Protein AF-A0A962VQG8-F1 (afdb_monomer)

Structure (mmCIF, N/CA/C/O backbone):
data_AF-A0A962VQG8-F1
#
_entry.id   AF-A0A962VQG8-F1
#
loop_
_atom_site.group_PDB
_atom_site.id
_atom_site.type_symbol
_atom_site.label_atom_id
_atom_site.label_alt_id
_atom_site.label_comp_id
_atom_site.label_asym_id
_atom_site.label_entity_id
_atom_site.label_seq_id
_atom_site.pdbx_PDB_ins_code
_atom_site.Cartn_x
_atom_site.Cartn_y
_atom_site.Cartn_z
_atom_site.occupancy
_atom_site.B_iso_or_equiv
_atom_site.auth_seq_id
_atom_site.auth_comp_id
_atom_site.auth_asym_id
_atom_site.auth_atom_id
_atom_site.pdbx_PDB_model_num
ATOM 1 N N . LEU A 1 1 ? -5.260 11.918 -10.944 1.00 82.25 1 LEU A N 1
ATOM 2 C CA . LEU A 1 1 ? -5.068 11.465 -9.544 1.00 82.25 1 LEU A CA 1
ATOM 3 C C . LEU A 1 1 ? -5.502 12.527 -8.530 1.00 82.25 1 LEU A C 1
ATOM 5 O O . LEU A 1 1 ? -6.466 12.286 -7.817 1.00 82.25 1 LEU A O 1
ATOM 9 N N . PHE A 1 2 ? -4.861 13.701 -8.494 1.00 88.56 2 PHE A N 1
ATOM 10 C CA . PHE A 1 2 ? -5.119 14.745 -7.484 1.00 88.56 2 PHE A CA 1
ATOM 11 C C . PHE A 1 2 ? -6.578 15.206 -7.400 1.00 88.56 2 PHE A C 1
ATOM 13 O O . PHE A 1 2 ? -7.131 15.278 -6.309 1.00 88.56 2 PHE A O 1
ATOM 20 N N . GLU A 1 3 ? -7.243 15.417 -8.537 1.00 91.56 3 GLU A N 1
ATOM 21 C CA . GLU A 1 3 ? -8.670 15.765 -8.547 1.00 91.56 3 GLU A CA 1
ATOM 22 C C . GLU A 1 3 ? -9.557 14.677 -7.930 1.00 91.56 3 GLU A C 1
ATOM 24 O O . GLU A 1 3 ? -10.555 14.988 -7.288 1.00 91.56 3 GLU A O 1
ATOM 29 N N . ARG A 1 4 ? -9.196 13.397 -8.098 1.00 92.12 4 ARG A N 1
ATOM 30 C CA . ARG A 1 4 ? -9.934 12.274 -7.504 1.00 92.12 4 ARG A CA 1
ATOM 31 C C . ARG A 1 4 ? -9.786 12.283 -5.985 1.00 92.12 4 ARG A C 1
ATOM 33 O O . ARG A 1 4 ? -10.781 12.135 -5.292 1.00 92.12 4 ARG A O 1
ATOM 40 N N . ALA A 1 5 ? -8.575 12.520 -5.478 1.00 94.12 5 ALA A N 1
ATOM 41 C CA . ALA A 1 5 ? -8.335 12.658 -4.042 1.00 94.12 5 ALA A CA 1
ATOM 42 C C . ALA A 1 5 ? -9.081 13.868 -3.451 1.00 94.12 5 ALA A C 1
ATOM 44 O O . ALA A 1 5 ? -9.716 13.747 -2.407 1.00 94.12 5 ALA A O 1
ATOM 45 N N . ALA A 1 6 ? -9.069 15.009 -4.152 1.00 96.06 6 ALA A N 1
ATOM 46 C CA . ALA A 1 6 ? -9.789 16.214 -3.742 1.00 96.06 6 ALA A CA 1
ATOM 47 C C . ALA A 1 6 ? -11.311 16.002 -3.702 1.00 96.06 6 ALA A C 1
ATOM 49 O O . ALA A 1 6 ? -11.967 16.415 -2.751 1.00 96.06 6 ALA A O 1
ATOM 50 N N . LYS A 1 7 ? -11.878 15.312 -4.699 1.00 97.44 7 LYS A N 1
ATOM 51 C CA . LYS A 1 7 ? -13.293 14.914 -4.677 1.00 97.44 7 LYS A CA 1
ATOM 52 C C . LYS A 1 7 ? -13.574 13.965 -3.514 1.00 97.44 7 LYS A C 1
ATOM 54 O O . LYS A 1 7 ? -14.508 14.201 -2.754 1.00 97.44 7 LYS A O 1
ATOM 59 N N . ARG A 1 8 ? -12.715 12.961 -3.314 1.00 96.62 8 ARG A N 1
ATOM 60 C CA . ARG A 1 8 ? -12.920 11.941 -2.284 1.00 96.62 8 ARG A CA 1
ATOM 61 C C . ARG A 1 8 ? -12.939 12.515 -0.870 1.00 96.62 8 ARG A C 1
ATOM 63 O O . ARG A 1 8 ? -13.796 12.127 -0.085 1.00 96.62 8 ARG A O 1
ATOM 70 N N . ILE A 1 9 ? -12.052 13.454 -0.535 1.00 96.44 9 ILE A N 1
ATOM 71 C CA . ILE A 1 9 ? -12.065 14.058 0.808 1.00 96.44 9 ILE A CA 1
ATOM 72 C C . ILE A 1 9 ? -13.335 14.888 1.057 1.00 96.44 9 ILE A C 1
ATOM 74 O O . ILE A 1 9 ? -13.872 14.871 2.162 1.00 96.44 9 ILE A O 1
ATOM 78 N N . VAL A 1 10 ? -13.866 15.559 0.027 1.00 97.50 10 VAL A N 1
ATOM 79 C CA . VAL A 1 10 ? -15.148 16.282 0.114 1.00 97.50 10 VAL A CA 1
ATOM 80 C C . VAL A 1 10 ? -16.313 15.306 0.292 1.00 97.50 10 VAL A C 1
ATOM 82 O O . VAL A 1 10 ? -17.198 15.548 1.111 1.00 97.50 10 VAL A O 1
ATOM 85 N N . GLU A 1 11 ? -16.301 14.185 -0.428 1.00 96.88 11 GLU A N 1
ATOM 86 C CA . GLU A 1 11 ? -17.291 13.116 -0.264 1.00 96.88 11 GLU A CA 1
ATOM 87 C C . GLU A 1 11 ? -17.258 12.526 1.148 1.00 96.88 11 GLU A C 1
ATOM 89 O O . GLU A 1 11 ? -18.309 12.406 1.766 1.00 96.88 11 GLU A O 1
ATOM 94 N N . MET A 1 12 ? -16.075 12.227 1.694 1.00 96.69 12 MET A N 1
ATOM 95 C CA . MET A 1 12 ? -15.927 11.730 3.070 1.00 96.69 12 MET A CA 1
ATOM 96 C C . MET A 1 12 ? -16.455 12.735 4.099 1.00 96.69 12 MET A C 1
ATOM 98 O O . MET A 1 12 ? -17.151 12.354 5.037 1.00 96.69 12 MET A O 1
ATOM 102 N N . ALA A 1 13 ? -16.181 14.030 3.913 1.00 96.94 13 ALA A N 1
ATOM 103 C CA . ALA A 1 13 ? -16.725 15.062 4.792 1.00 96.94 13 ALA A CA 1
ATOM 104 C C . ALA A 1 13 ? -18.261 15.078 4.755 1.00 96.94 13 ALA A C 1
ATOM 106 O O . ALA A 1 13 ? -18.904 15.163 5.799 1.00 96.94 13 ALA A O 1
ATOM 107 N N . ARG A 1 14 ? -18.861 14.949 3.567 1.00 97.62 14 ARG A N 1
ATOM 108 C CA . ARG A 1 14 ? -20.317 14.849 3.427 1.00 97.62 14 ARG A CA 1
ATOM 109 C C . ARG A 1 14 ? -20.866 13.576 4.085 1.00 97.62 14 ARG A C 1
ATOM 111 O O . ARG A 1 14 ? -21.855 13.677 4.801 1.00 97.62 14 ARG A O 1
ATOM 118 N N . GLN A 1 15 ? -20.214 12.430 3.886 1.00 96.44 15 GLN A N 1
ATOM 119 C CA . GLN A 1 15 ? -20.605 11.148 4.484 1.00 96.44 15 GLN A CA 1
ATOM 120 C C . GLN A 1 15 ? -20.737 11.268 6.008 1.00 96.44 15 GLN A C 1
ATOM 122 O O . GLN A 1 15 ? -21.774 10.922 6.563 1.00 96.44 15 GLN A O 1
ATOM 127 N N . HIS A 1 16 ? -19.753 11.871 6.675 1.00 96.94 16 HIS A N 1
ATOM 128 C CA . HIS A 1 16 ? -19.824 12.087 8.120 1.00 96.94 16 HIS A CA 1
ATOM 129 C C . HIS A 1 16 ? -20.845 13.165 8.520 1.00 96.94 16 HIS A C 1
ATOM 131 O O . HIS A 1 16 ? -21.743 12.907 9.316 1.00 96.94 16 HIS A O 1
ATOM 137 N N . TYR A 1 17 ? -20.741 14.380 7.969 1.00 97.56 17 TYR A N 1
ATOM 138 C CA . TYR A 1 17 ? -21.526 15.520 8.462 1.00 97.56 17 TYR A CA 1
ATOM 139 C C . TYR A 1 17 ? -22.991 15.538 8.010 1.00 97.56 17 TYR A C 1
ATOM 141 O O . TYR A 1 17 ? -23.810 16.190 8.657 1.00 97.56 17 TYR A O 1
ATOM 149 N N . VAL A 1 18 ? -23.323 14.891 6.890 1.00 97.56 18 VAL A N 1
ATOM 150 C CA . VAL A 1 18 ? -24.678 14.885 6.315 1.00 97.56 18 VAL A CA 1
ATOM 151 C C . VAL A 1 18 ? -25.333 13.524 6.479 1.00 97.56 18 VAL A C 1
ATOM 153 O O . VAL A 1 18 ? -26.476 13.457 6.923 1.00 97.56 18 VAL A O 1
ATOM 156 N N . ASP A 1 19 ? -24.613 12.456 6.136 1.00 97.06 19 ASP A N 1
ATOM 157 C CA . ASP A 1 19 ? -25.180 11.106 6.114 1.00 97.06 19 ASP A CA 1
ATOM 158 C C . ASP A 1 19 ? -24.988 10.367 7.459 1.00 97.06 19 ASP A C 1
ATOM 160 O O . ASP A 1 19 ? -25.595 9.319 7.674 1.00 97.06 19 ASP A O 1
ATOM 164 N N . GLY A 1 20 ? -24.201 10.932 8.387 1.00 96.62 20 GLY A N 1
ATOM 165 C CA . GLY A 1 20 ? -23.941 10.361 9.714 1.00 96.62 20 GLY A CA 1
ATOM 166 C C . GLY A 1 20 ? -23.040 9.124 9.693 1.00 96.62 20 GLY A C 1
ATOM 167 O O . GLY A 1 20 ? -23.093 8.307 10.611 1.00 96.62 20 GLY A O 1
ATOM 168 N N . ASP A 1 21 ? -22.249 8.949 8.634 1.00 95.56 21 ASP A N 1
ATOM 169 C CA . ASP A 1 21 ? -21.350 7.814 8.468 1.00 95.56 21 ASP A CA 1
ATOM 170 C C . ASP A 1 21 ? -19.986 8.090 9.118 1.00 95.56 21 ASP A C 1
ATOM 172 O O . ASP A 1 21 ? -19.101 8.720 8.538 1.00 95.56 21 ASP A O 1
ATOM 176 N N . ASP A 1 22 ? -19.807 7.583 10.335 1.00 95.12 22 ASP A N 1
ATOM 177 C CA . ASP A 1 22 ? -18.551 7.688 11.082 1.00 95.12 22 ASP A CA 1
ATOM 178 C C . ASP A 1 22 ? -17.494 6.661 10.641 1.00 95.12 22 ASP A C 1
ATOM 180 O O . ASP A 1 22 ? -16.346 6.725 11.093 1.00 95.12 22 ASP A O 1
ATOM 184 N N . SER A 1 23 ? -17.824 5.720 9.745 1.00 92.94 23 SER A N 1
ATOM 185 C CA . SER A 1 23 ? -16.884 4.673 9.312 1.00 92.94 23 SER A CA 1
ATOM 186 C C . SER A 1 23 ? -15.690 5.228 8.526 1.00 92.94 23 SER A C 1
ATOM 188 O O . SER A 1 23 ? -14.631 4.604 8.483 1.00 92.94 23 SER A O 1
ATOM 190 N N . ILE A 1 24 ? -15.820 6.437 7.969 1.00 94.00 24 ILE A N 1
ATOM 191 C CA . ILE A 1 24 ? -14.770 7.108 7.192 1.00 94.00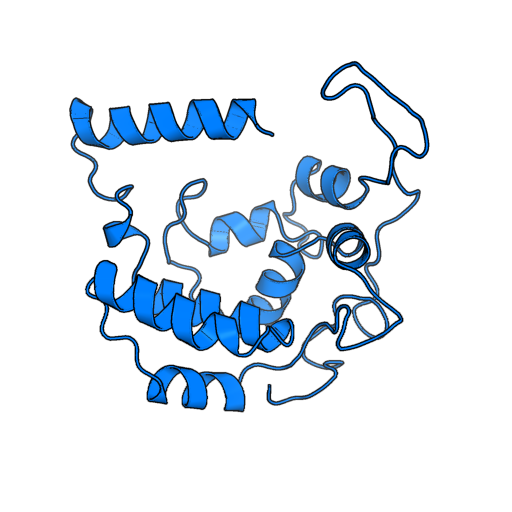 24 ILE A CA 1
ATOM 192 C C . ILE A 1 24 ? -13.808 7.947 8.039 1.00 94.00 24 ILE A C 1
ATOM 194 O O . ILE A 1 24 ? -12.852 8.518 7.506 1.00 94.00 24 ILE A O 1
ATOM 198 N N . LEU A 1 25 ? -14.057 8.070 9.347 1.00 95.62 25 LEU A N 1
ATOM 199 C CA . LEU A 1 25 ? -13.221 8.883 10.224 1.00 95.62 25 LEU A CA 1
ATOM 200 C C . LEU A 1 25 ? -11.829 8.254 10.380 1.00 95.62 25 LEU A C 1
ATOM 202 O O . LEU A 1 25 ? -11.704 7.028 10.398 1.00 95.62 25 LEU A O 1
ATOM 206 N N . PRO A 1 26 ? -10.768 9.059 10.591 1.00 95.81 26 PRO A N 1
ATOM 207 C CA . PRO A 1 26 ? -9.410 8.535 10.724 1.00 95.81 26 PRO A CA 1
ATOM 208 C C . PRO A 1 26 ? -9.265 7.420 11.768 1.00 95.81 26 PRO A C 1
ATOM 210 O O . PRO A 1 26 ? -8.576 6.443 11.509 1.00 95.81 26 PRO A O 1
ATOM 213 N N . ARG A 1 27 ? -9.946 7.521 12.919 1.00 96.38 27 ARG A N 1
ATOM 214 C CA . ARG A 1 27 ? -9.914 6.489 13.976 1.00 96.38 27 ARG A CA 1
ATOM 215 C C . ARG A 1 27 ? -10.739 5.241 13.660 1.00 96.38 27 ARG A C 1
ATOM 217 O O . ARG A 1 27 ? -10.476 4.199 14.242 1.00 96.38 27 ARG A O 1
ATOM 224 N N . SER A 1 28 ? -11.707 5.342 12.756 1.00 95.75 28 SER A N 1
ATOM 225 C CA . SER A 1 28 ? -12.459 4.185 12.262 1.00 95.75 28 SER A CA 1
ATOM 226 C C . SER A 1 28 ? -11.625 3.368 11.270 1.00 95.75 28 SER A C 1
ATOM 228 O O . SER A 1 28 ? -11.794 2.158 11.173 1.00 95.75 28 SER A O 1
ATOM 230 N N . ILE A 1 29 ? -10.695 4.024 10.567 1.00 97.00 29 ILE A N 1
ATOM 231 C CA . ILE A 1 29 ? -9.766 3.394 9.619 1.00 97.00 29 ILE A CA 1
ATOM 232 C C . ILE A 1 29 ? -8.490 2.901 10.317 1.00 97.00 29 ILE A C 1
ATOM 234 O O . ILE A 1 29 ? -7.999 1.814 10.027 1.00 97.00 29 ILE A O 1
ATOM 238 N N . ALA A 1 30 ? -7.940 3.690 11.240 1.00 97.12 30 ALA A N 1
ATOM 239 C CA . ALA A 1 30 ? -6.712 3.376 11.962 1.00 97.12 30 ALA A CA 1
ATOM 240 C C . ALA A 1 30 ? -6.979 2.392 13.114 1.00 97.12 30 ALA A C 1
ATOM 242 O O . ALA A 1 30 ? -6.946 2.782 14.278 1.00 97.12 30 ALA A O 1
ATOM 243 N N . THR A 1 31 ? -7.258 1.127 12.789 1.00 97.94 31 THR A N 1
ATOM 244 C CA . THR A 1 31 ? -7.407 0.025 13.757 1.00 97.94 31 THR A CA 1
ATOM 245 C C . THR A 1 31 ? -6.082 -0.703 14.000 1.00 97.94 31 THR A C 1
ATOM 247 O O . THR A 1 31 ? -5.111 -0.502 13.269 1.00 97.94 31 THR A O 1
ATOM 250 N N . LYS A 1 32 ? -6.034 -1.592 15.005 1.00 98.06 32 LYS A N 1
ATOM 251 C CA . LYS A 1 32 ? -4.871 -2.460 15.281 1.00 98.06 32 LYS A CA 1
ATOM 252 C C . LYS A 1 32 ? -4.425 -3.205 14.020 1.00 98.06 32 LYS A C 1
ATOM 254 O O . LYS A 1 32 ? -3.248 -3.184 13.683 1.00 98.06 32 LYS A O 1
ATOM 259 N N . GLU A 1 33 ? -5.366 -3.790 13.296 1.00 98.44 33 GLU A N 1
ATOM 260 C CA . GLU A 1 33 ? -5.145 -4.540 12.061 1.00 98.44 33 GLU A CA 1
ATOM 261 C C . GLU A 1 33 ? -4.575 -3.649 10.948 1.00 98.44 33 GLU A C 1
ATOM 263 O O . GLU A 1 33 ? -3.682 -4.067 10.211 1.00 98.44 33 GLU A O 1
ATOM 268 N N . ALA A 1 34 ? -5.030 -2.395 10.850 1.00 98.31 34 ALA A N 1
ATOM 269 C CA . ALA A 1 34 ? -4.469 -1.433 9.904 1.00 98.31 34 ALA A CA 1
ATOM 270 C C . ALA A 1 34 ? -3.008 -1.082 10.242 1.00 98.31 34 ALA A C 1
ATOM 272 O O . ALA A 1 34 ? -2.178 -0.988 9.337 1.00 98.31 34 ALA A O 1
ATOM 273 N N . PHE A 1 35 ? -2.667 -0.947 11.530 1.00 98.44 35 PHE A N 1
ATOM 274 C CA . PHE A 1 35 ? -1.276 -0.764 11.966 1.00 98.44 35 PHE A CA 1
ATOM 275 C C . PHE A 1 35 ? -0.420 -2.014 11.741 1.00 98.44 35 PHE A C 1
ATOM 277 O O . PHE A 1 35 ? 0.733 -1.887 11.331 1.00 98.44 35 PHE A O 1
ATOM 284 N N . GLU A 1 36 ? -0.970 -3.215 11.937 1.00 98.44 36 GLU A N 1
ATOM 285 C CA . GLU A 1 36 ? -0.276 -4.465 11.610 1.00 98.44 36 GLU A CA 1
ATOM 286 C C . GLU A 1 36 ? 0.019 -4.568 10.106 1.00 98.44 36 GLU A C 1
ATOM 288 O O . GLU A 1 36 ? 1.148 -4.887 9.734 1.00 98.44 36 GLU A O 1
ATOM 293 N N . ASN A 1 37 ? -0.932 -4.197 9.241 1.00 98.56 37 ASN A N 1
ATOM 294 C CA . ASN A 1 37 ? -0.717 -4.114 7.792 1.00 98.56 37 ASN A CA 1
ATOM 295 C C . ASN A 1 37 ? 0.346 -3.068 7.419 1.00 98.56 37 ASN A C 1
ATOM 297 O O . ASN A 1 37 ? 1.206 -3.332 6.578 1.00 98.56 37 ASN A O 1
ATOM 301 N N . ALA A 1 38 ? 0.301 -1.883 8.038 1.00 97.75 38 ALA A N 1
ATOM 302 C CA . ALA A 1 38 ? 1.277 -0.822 7.792 1.00 97.75 38 ALA A CA 1
ATOM 303 C C . ALA A 1 38 ? 2.696 -1.258 8.187 1.00 97.75 38 ALA A C 1
ATOM 305 O O . ALA A 1 38 ? 3.642 -1.039 7.432 1.00 97.75 38 ALA A O 1
ATOM 306 N N . MET A 1 39 ? 2.836 -1.925 9.335 1.00 97.69 39 MET A N 1
ATOM 307 C CA . MET A 1 39 ? 4.116 -2.461 9.785 1.00 97.69 39 MET A CA 1
ATOM 308 C C . MET A 1 39 ? 4.598 -3.612 8.894 1.00 97.69 39 MET A C 1
ATOM 310 O O . MET A 1 39 ? 5.781 -3.673 8.573 1.00 97.69 39 MET A O 1
ATOM 314 N N . ALA A 1 40 ? 3.703 -4.499 8.447 1.00 98.00 40 ALA A N 1
ATOM 315 C CA . ALA A 1 40 ? 4.057 -5.567 7.514 1.00 98.00 40 ALA A CA 1
ATOM 316 C C . ALA A 1 40 ? 4.594 -5.006 6.187 1.00 98.00 40 ALA A C 1
ATOM 318 O O . ALA A 1 40 ? 5.599 -5.491 5.671 1.00 98.00 40 ALA A O 1
ATOM 319 N N . LEU A 1 41 ? 3.982 -3.944 5.659 1.00 97.56 41 LEU A N 1
ATOM 320 C CA . LEU A 1 41 ? 4.505 -3.252 4.483 1.00 97.56 41 LEU A CA 1
ATOM 321 C C . LEU A 1 41 ? 5.902 -2.664 4.737 1.00 97.56 41 LEU A C 1
ATOM 323 O O . LEU A 1 41 ? 6.799 -2.873 3.923 1.00 97.56 41 LEU A O 1
ATOM 327 N N . ASP A 1 42 ? 6.100 -1.962 5.856 1.00 96.00 42 ASP A N 1
ATOM 328 C CA . ASP A 1 42 ? 7.392 -1.352 6.199 1.00 96.00 42 ASP A CA 1
ATOM 329 C C . ASP A 1 42 ? 8.508 -2.407 6.312 1.00 96.00 42 ASP A C 1
ATOM 331 O O . ASP A 1 42 ? 9.565 -2.261 5.695 1.00 96.00 42 ASP A O 1
ATOM 335 N N . ILE A 1 43 ? 8.238 -3.534 6.981 1.00 96.00 43 ILE A N 1
ATOM 336 C CA . ILE A 1 43 ? 9.169 -4.669 7.076 1.00 96.00 43 ILE A CA 1
ATOM 337 C C . ILE A 1 43 ? 9.478 -5.246 5.687 1.00 96.00 43 ILE A C 1
ATOM 339 O O . ILE A 1 43 ? 10.643 -5.447 5.324 1.00 96.00 43 ILE A O 1
ATOM 343 N N . ALA A 1 44 ? 8.445 -5.472 4.870 1.00 97.19 44 ALA A N 1
ATOM 344 C CA . ALA A 1 44 ? 8.606 -6.034 3.532 1.00 97.19 44 ALA A CA 1
ATOM 345 C C . ALA A 1 44 ? 9.463 -5.156 2.612 1.00 97.19 44 ALA A C 1
ATOM 347 O O . ALA A 1 44 ? 10.130 -5.676 1.713 1.00 97.19 44 ALA A O 1
ATOM 348 N N . MET A 1 45 ? 9.470 -3.845 2.861 1.00 94.69 45 MET A N 1
ATOM 349 C CA . MET A 1 45 ? 10.285 -2.865 2.149 1.00 94.69 45 MET A CA 1
ATOM 350 C C . MET A 1 45 ? 11.680 -2.654 2.747 1.00 94.69 45 MET A C 1
ATOM 352 O O . MET A 1 45 ? 12.521 -2.028 2.102 1.00 94.69 45 MET A O 1
ATOM 356 N N . GLY A 1 46 ? 11.946 -3.169 3.952 1.00 90.50 46 GLY A N 1
ATOM 357 C CA . GLY A 1 46 ? 13.160 -2.848 4.703 1.00 90.50 46 GLY A CA 1
ATOM 358 C C . GLY A 1 46 ? 13.190 -1.373 5.106 1.00 90.50 46 GLY A C 1
ATOM 359 O O . GLY A 1 46 ? 14.194 -0.692 4.890 1.00 90.50 46 GLY A O 1
ATOM 360 N N . GLY A 1 47 ? 12.057 -0.873 5.602 1.00 85.06 47 GLY A N 1
ATOM 361 C CA . GLY A 1 47 ? 11.849 0.525 5.949 1.00 85.06 47 GLY A CA 1
ATOM 362 C C . GLY A 1 47 ? 12.838 1.067 6.990 1.00 85.06 47 GLY A C 1
ATOM 363 O O . GLY A 1 47 ? 13.513 0.315 7.700 1.00 85.06 47 GLY A O 1
ATOM 364 N N . PRO A 1 48 ? 12.983 2.401 7.075 1.00 85.88 48 PRO A N 1
ATOM 365 C CA . PRO A 1 48 ? 13.910 3.019 8.009 1.00 85.88 48 PRO A CA 1
ATOM 366 C C . PRO A 1 48 ? 13.460 2.795 9.455 1.00 85.88 48 PRO A C 1
ATOM 368 O O . PRO A 1 48 ? 12.277 2.862 9.776 1.00 85.88 48 PRO A O 1
ATOM 371 N N . THR A 1 49 ? 14.416 2.674 10.378 1.00 85.94 49 THR A N 1
ATOM 372 C CA . THR A 1 49 ? 14.123 2.518 11.815 1.00 85.94 49 THR A CA 1
ATOM 373 C C . THR A 1 49 ? 13.282 3.663 12.391 1.00 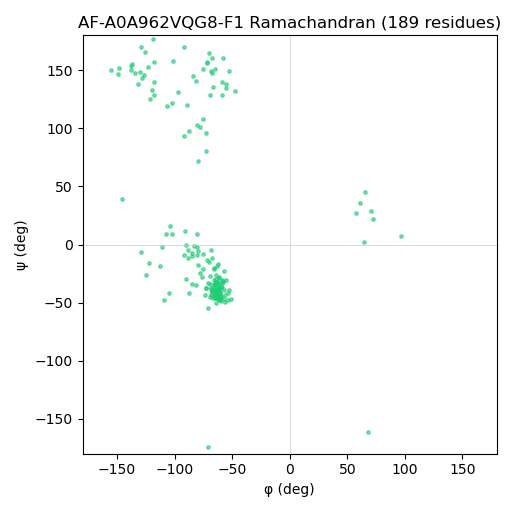85.94 49 THR A C 1
ATOM 375 O O . THR A 1 49 ? 12.573 3.468 13.372 1.00 85.94 49 THR A O 1
ATOM 378 N N . ASN A 1 50 ? 13.291 4.846 11.768 1.00 90.75 50 ASN A N 1
ATOM 379 C CA . ASN A 1 50 ? 12.421 5.964 12.146 1.00 90.75 50 ASN A CA 1
ATOM 380 C C . ASN A 1 50 ? 10.926 5.675 11.939 1.00 90.75 50 ASN A C 1
ATOM 382 O O . ASN A 1 50 ? 10.108 6.254 12.657 1.00 90.75 50 ASN A O 1
ATOM 386 N N . THR A 1 51 ? 10.548 4.779 11.017 1.00 91.25 51 THR A N 1
ATOM 387 C CA . THR A 1 51 ? 9.142 4.386 10.843 1.00 91.25 51 THR A CA 1
ATOM 388 C C . THR A 1 51 ? 8.573 3.807 12.138 1.00 91.25 51 THR A C 1
ATOM 390 O O . THR A 1 51 ? 7.409 4.048 12.448 1.00 91.25 51 THR A O 1
ATOM 393 N N . ILE A 1 52 ? 9.405 3.159 12.963 1.00 93.06 52 ILE A N 1
ATOM 394 C CA . ILE A 1 52 ? 9.003 2.635 14.273 1.00 93.06 52 ILE A CA 1
ATOM 395 C C . ILE A 1 52 ? 8.423 3.739 15.160 1.00 93.06 52 ILE A C 1
ATOM 397 O O . ILE A 1 52 ? 7.326 3.599 15.702 1.00 93.06 52 ILE A O 1
ATOM 401 N N . LEU A 1 53 ? 9.134 4.863 15.275 1.00 95.75 53 LEU A N 1
ATOM 402 C CA . LEU A 1 53 ? 8.706 5.993 16.098 1.00 95.75 53 LEU A CA 1
ATOM 403 C C . LEU A 1 53 ? 7.410 6.610 15.564 1.00 95.75 53 LEU A C 1
ATOM 405 O O . LEU A 1 53 ? 6.520 6.952 16.342 1.00 95.75 53 LEU A O 1
ATOM 409 N N . HIS A 1 54 ? 7.290 6.732 14.242 1.00 97.06 54 HIS A N 1
ATOM 410 C CA . HIS A 1 54 ? 6.106 7.306 13.612 1.00 97.06 54 HIS A CA 1
ATOM 411 C C . HIS A 1 54 ? 4.877 6.405 13.746 1.00 97.06 54 HIS A C 1
ATOM 413 O O . HIS A 1 54 ? 3.819 6.906 14.117 1.00 97.06 54 HIS A O 1
ATOM 419 N N . ILE A 1 55 ? 5.004 5.096 13.513 1.00 96.81 55 ILE A N 1
ATOM 420 C CA . ILE A 1 55 ? 3.897 4.144 13.670 1.00 96.81 55 ILE A CA 1
ATOM 421 C C . ILE A 1 55 ? 3.390 4.151 15.115 1.00 96.81 55 ILE A C 1
ATOM 423 O O . ILE A 1 55 ? 2.188 4.290 15.329 1.00 96.81 55 ILE A O 1
ATOM 427 N N . LEU A 1 56 ? 4.287 4.088 16.105 1.00 97.00 56 LEU A N 1
ATOM 428 C CA . LEU A 1 56 ? 3.898 4.144 17.518 1.00 97.00 56 LEU A CA 1
ATOM 429 C C . LEU A 1 56 ? 3.250 5.482 17.891 1.00 97.00 56 LEU A C 1
ATOM 431 O O . LEU A 1 56 ? 2.250 5.502 18.607 1.00 97.00 56 LEU A O 1
ATOM 435 N N . GLY A 1 57 ? 3.782 6.600 17.388 1.00 97.75 57 GLY A N 1
ATOM 436 C CA . GLY A 1 57 ? 3.205 7.924 17.616 1.00 97.75 57 GLY A CA 1
ATOM 437 C C . GLY A 1 57 ? 1.795 8.057 17.034 1.00 97.75 57 GLY A C 1
ATOM 438 O O . GLY A 1 57 ? 0.885 8.530 17.711 1.00 97.75 57 GLY A O 1
ATOM 439 N N . VAL A 1 58 ? 1.581 7.584 15.803 1.00 97.81 58 VAL A N 1
ATOM 440 C CA . VAL A 1 58 ? 0.260 7.616 15.158 1.00 97.81 58 VAL A CA 1
ATOM 441 C C . VAL A 1 58 ? -0.714 6.657 15.848 1.00 97.81 58 VAL A C 1
ATOM 443 O O . VAL A 1 58 ? -1.870 7.023 16.050 1.00 97.81 58 VAL A O 1
ATOM 446 N N . ALA A 1 59 ? -0.265 5.474 16.281 1.00 97.94 59 ALA A N 1
ATOM 447 C CA . ALA A 1 59 ? -1.086 4.547 17.061 1.00 97.94 59 ALA A CA 1
ATOM 448 C C . ALA A 1 59 ? -1.531 5.156 18.398 1.00 97.94 59 ALA A C 1
ATOM 450 O O . ALA A 1 59 ? -2.703 5.046 18.766 1.00 97.94 59 ALA A O 1
ATOM 451 N N . HIS A 1 60 ? -0.633 5.874 19.079 1.00 97.88 60 HIS A N 1
ATOM 452 C CA . HIS A 1 60 ? -0.956 6.596 20.306 1.00 97.88 60 HIS A CA 1
ATOM 453 C C . HIS A 1 60 ? -2.060 7.646 20.085 1.00 97.88 60 HIS A C 1
ATOM 455 O O . HIS A 1 60 ? -3.061 7.648 20.803 1.00 97.88 60 HIS A O 1
ATOM 461 N N . GLU A 1 61 ? -1.941 8.483 19.049 1.00 97.69 61 GLU A N 1
ATOM 462 C CA . GLU A 1 61 ? -2.953 9.498 18.698 1.00 97.69 61 GLU A CA 1
ATOM 463 C C . GLU A 1 61 ? -4.292 8.889 18.240 1.00 97.69 61 GLU A C 1
ATOM 465 O O . GLU A 1 61 ? -5.387 9.410 18.519 1.00 97.69 61 GLU A O 1
ATOM 470 N N . ALA A 1 62 ? -4.218 7.741 17.563 1.00 97.38 62 ALA A N 1
ATOM 471 C CA . ALA A 1 62 ? -5.372 6.940 17.177 1.00 97.38 62 ALA A CA 1
ATOM 472 C C . ALA A 1 62 ? -6.030 6.229 18.373 1.00 97.38 62 ALA A C 1
ATOM 474 O O . ALA A 1 62 ? -7.179 5.808 18.255 1.00 97.38 62 ALA A O 1
ATOM 475 N N . LYS A 1 63 ? -5.359 6.175 19.535 1.00 97.56 63 LYS A N 1
ATOM 476 C CA . LYS A 1 63 ? -5.755 5.410 20.730 1.00 97.56 63 LYS A CA 1
ATOM 477 C C . LYS A 1 63 ? -5.844 3.904 20.470 1.00 97.56 63 LYS A C 1
ATOM 479 O O . LYS A 1 63 ? -6.706 3.225 21.025 1.00 97.56 63 LYS A O 1
ATOM 484 N N . VAL A 1 64 ? -4.951 3.392 19.630 1.00 98.12 64 VAL A N 1
ATOM 485 C CA . VAL A 1 64 ? -4.809 1.963 19.361 1.00 98.12 64 VAL A CA 1
ATOM 486 C C . VAL A 1 64 ? -3.691 1.401 20.223 1.00 98.12 64 VAL A C 1
ATOM 488 O O . VAL A 1 64 ? -2.588 1.942 20.257 1.00 98.12 64 VAL A O 1
ATOM 491 N N . ASP A 1 65 ? -3.972 0.290 20.897 1.00 97.25 65 ASP A N 1
ATOM 492 C CA . ASP A 1 65 ? -2.968 -0.467 21.639 1.00 97.25 65 ASP A CA 1
ATOM 493 C C . ASP A 1 65 ? -2.050 -1.210 20.660 1.00 97.25 65 ASP A C 1
ATOM 495 O O . ASP A 1 65 ? -2.272 -2.377 20.364 1.00 97.25 65 ASP A O 1
ATOM 499 N N . PHE A 1 66 ? -1.063 -0.524 20.087 1.00 98.06 66 PHE A N 1
ATOM 500 C CA . PHE A 1 66 ? -0.044 -1.103 19.211 1.00 98.06 66 PHE A CA 1
ATOM 501 C C . PHE A 1 66 ? 1.339 -0.839 19.803 1.00 98.06 66 PHE A C 1
ATOM 503 O O . PHE A 1 66 ? 1.691 0.300 20.110 1.00 98.06 66 PHE A O 1
ATOM 510 N N . THR A 1 67 ? 2.114 -1.902 19.997 1.00 97.06 67 THR A N 1
ATOM 511 C CA . THR A 1 67 ? 3.321 -1.878 20.829 1.00 97.06 67 THR A CA 1
ATOM 512 C C . THR A 1 67 ? 4.546 -2.386 20.076 1.00 97.06 67 THR A C 1
ATOM 514 O O . THR A 1 67 ? 4.440 -3.081 19.068 1.00 97.06 67 THR A O 1
ATOM 517 N N . MET A 1 68 ? 5.735 -2.138 20.632 1.00 96.31 68 MET A N 1
ATOM 518 C CA . MET A 1 68 ? 6.985 -2.738 20.143 1.00 96.31 68 MET A CA 1
ATOM 519 C C . MET A 1 68 ? 6.936 -4.275 20.091 1.00 96.31 68 MET A C 1
ATOM 521 O O . MET A 1 68 ? 7.586 -4.876 19.240 1.00 96.31 68 MET A O 1
ATOM 525 N N . ALA A 1 69 ? 6.166 -4.920 20.975 1.00 97.44 69 ALA A N 1
ATOM 526 C CA . ALA A 1 69 ? 6.018 -6.374 20.972 1.00 97.44 69 ALA A CA 1
ATOM 527 C C . ALA A 1 69 ? 5.229 -6.871 19.748 1.00 97.44 69 ALA A C 1
ATOM 529 O O . ALA A 1 69 ? 5.539 -7.930 19.207 1.00 97.44 69 ALA A O 1
ATOM 530 N N . ASP A 1 70 ? 4.244 -6.100 19.276 1.00 97.44 70 ASP A N 1
ATOM 531 C CA . ASP A 1 70 ? 3.535 -6.411 18.031 1.00 97.44 70 ASP A CA 1
ATOM 532 C C . ASP A 1 70 ? 4.475 -6.303 16.824 1.00 97.44 70 ASP A C 1
ATOM 534 O O . ASP A 1 70 ? 4.438 -7.145 15.929 1.00 97.44 70 ASP A O 1
ATOM 538 N N . MET A 1 71 ? 5.367 -5.311 16.835 1.00 95.38 71 MET A N 1
ATOM 539 C CA . MET A 1 71 ? 6.351 -5.094 15.774 1.00 95.38 71 MET A CA 1
ATOM 540 C C . MET A 1 71 ? 7.387 -6.223 15.710 1.00 95.38 71 MET A C 1
ATOM 542 O O . MET A 1 71 ? 7.627 -6.752 14.629 1.00 95.38 71 MET A O 1
ATOM 546 N N . ASP A 1 72 ? 7.941 -6.649 16.853 1.00 95.12 72 ASP A N 1
ATOM 547 C CA . ASP A 1 72 ? 8.854 -7.806 16.929 1.00 95.12 72 ASP A CA 1
ATOM 548 C C . ASP A 1 72 ? 8.164 -9.108 16.486 1.00 95.12 72 ASP A C 1
ATOM 550 O O . ASP A 1 72 ? 8.740 -9.927 15.772 1.00 95.12 72 ASP A O 1
ATOM 554 N N . ARG A 1 73 ? 6.888 -9.294 16.847 1.00 96.88 73 ARG A N 1
ATOM 555 C CA . ARG A 1 73 ? 6.102 -10.446 16.385 1.00 96.88 73 ARG A CA 1
ATOM 556 C C . ARG A 1 73 ? 5.945 -10.457 14.862 1.00 96.88 73 ARG A C 1
ATOM 558 O O . ARG A 1 73 ? 5.955 -11.534 14.263 1.00 96.88 73 ARG A O 1
ATOM 565 N N . LEU A 1 74 ? 5.755 -9.289 14.246 1.00 96.88 74 LEU A N 1
ATOM 566 C CA . LEU A 1 74 ? 5.610 -9.152 12.796 1.00 96.88 74 LEU A CA 1
ATOM 567 C C . LEU A 1 74 ? 6.947 -9.331 12.066 1.00 96.88 74 LEU A C 1
ATOM 569 O O . LEU A 1 74 ? 6.975 -10.063 11.079 1.00 96.88 74 LEU A O 1
ATOM 573 N N . SER A 1 75 ? 8.051 -8.753 12.551 1.00 95.00 75 SER A N 1
ATOM 574 C CA . SER A 1 75 ? 9.364 -8.853 11.882 1.00 95.00 75 SER A CA 1
ATOM 575 C C . SER A 1 75 ? 9.835 -10.300 11.718 1.00 95.00 75 SER A C 1
ATOM 577 O O . SER A 1 75 ? 10.326 -10.685 10.662 1.00 95.00 75 SER A O 1
ATOM 579 N N . ARG A 1 76 ? 9.547 -11.158 12.700 1.00 96.12 76 ARG A N 1
ATOM 580 C CA . ARG A 1 76 ? 9.850 -12.602 12.658 1.00 96.12 76 ARG A CA 1
ATOM 581 C C . ARG A 1 76 ? 9.057 -13.399 11.618 1.00 96.12 76 ARG A C 1
ATOM 583 O O . ARG A 1 76 ? 9.314 -14.584 11.437 1.00 96.12 76 ARG A O 1
ATOM 590 N N . ARG A 1 77 ? 8.022 -12.817 11.008 1.00 96.06 77 ARG A N 1
ATOM 591 C CA . ARG A 1 77 ? 7.093 -13.527 10.108 1.00 96.06 77 ARG A CA 1
ATOM 592 C C . ARG A 1 77 ? 6.975 -12.891 8.734 1.00 96.06 77 ARG A C 1
ATOM 594 O O . ARG A 1 77 ? 6.589 -13.577 7.791 1.00 96.06 77 ARG A O 1
ATOM 601 N N . VAL A 1 78 ? 7.231 -11.591 8.637 1.00 97.94 78 VAL A N 1
ATOM 602 C CA . VAL A 1 78 ? 7.079 -10.838 7.400 1.00 97.94 78 VAL A CA 1
ATOM 603 C C . VAL A 1 78 ? 8.393 -10.889 6.615 1.00 97.94 78 VAL A C 1
ATOM 605 O O . VAL A 1 78 ? 9.419 -10.444 7.124 1.00 97.94 78 VAL A O 1
ATOM 608 N N . PRO A 1 79 ? 8.390 -11.424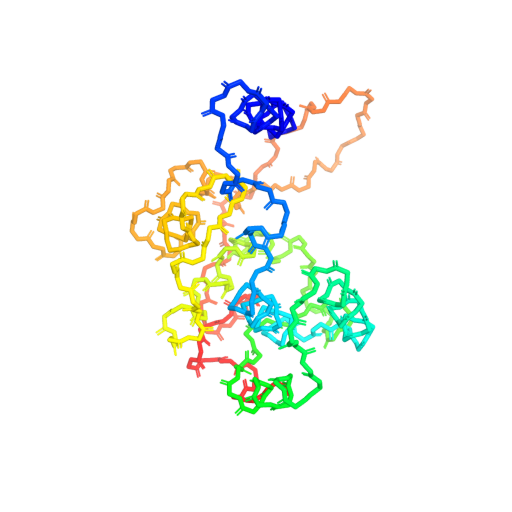 5.383 1.00 97.31 79 PRO A N 1
ATOM 609 C CA . PRO A 1 79 ? 9.590 -11.504 4.564 1.00 97.31 79 PRO A CA 1
ATOM 610 C C . PRO A 1 79 ? 9.963 -10.141 3.972 1.00 97.31 79 PRO A C 1
ATOM 612 O O . PRO A 1 79 ? 9.094 -9.337 3.640 1.00 97.31 79 PRO A O 1
ATOM 615 N N . ASN A 1 80 ? 11.256 -9.917 3.732 1.00 96.81 80 ASN A N 1
ATOM 616 C CA . ASN A 1 80 ? 11.730 -8.752 2.983 1.00 96.81 80 ASN A CA 1
ATOM 617 C C . ASN A 1 80 ? 11.581 -9.000 1.468 1.00 96.81 80 ASN A C 1
ATOM 619 O O . ASN A 1 80 ? 12.366 -9.741 0.863 1.00 96.81 80 ASN A O 1
ATOM 623 N N . LEU A 1 81 ? 10.553 -8.400 0.863 1.00 97.19 81 LEU A N 1
ATOM 624 C CA . LEU A 1 81 ? 10.138 -8.634 -0.525 1.00 97.19 81 LEU A CA 1
ATOM 625 C C . LEU A 1 81 ? 10.824 -7.707 -1.530 1.00 97.19 81 LEU A C 1
ATOM 627 O O . LEU A 1 81 ? 11.040 -8.101 -2.677 1.00 97.19 81 LEU A O 1
ATOM 631 N N . CYS A 1 82 ? 11.188 -6.495 -1.117 1.00 94.31 82 CYS A N 1
ATOM 632 C CA . CYS A 1 82 ? 11.943 -5.564 -1.946 1.00 94.31 82 CYS A CA 1
ATOM 633 C C . CYS A 1 82 ? 13.041 -4.870 -1.138 1.00 94.31 82 CYS A C 1
ATOM 635 O O . CYS A 1 82 ? 12.904 -4.627 0.060 1.00 94.31 82 CYS A O 1
ATOM 637 N N . LYS A 1 83 ? 14.128 -4.516 -1.826 1.00 90.94 83 LYS A N 1
ATOM 638 C CA . LYS A 1 83 ? 15.182 -3.645 -1.302 1.00 90.94 83 LYS A CA 1
ATOM 639 C C . LYS A 1 83 ? 15.228 -2.405 -2.166 1.00 90.94 83 LYS A C 1
ATOM 641 O O . LYS A 1 83 ? 15.337 -2.525 -3.382 1.00 90.94 83 LYS A O 1
ATOM 646 N N . VAL A 1 84 ? 15.175 -1.244 -1.533 1.00 89.94 84 VAL A N 1
ATOM 647 C CA . VAL A 1 84 ? 15.212 0.062 -2.196 1.00 89.94 84 VAL A CA 1
ATOM 648 C C . VAL A 1 84 ? 16.382 0.851 -1.622 1.00 89.94 84 VAL A C 1
ATOM 650 O O . VAL A 1 84 ? 16.794 0.609 -0.484 1.00 89.94 84 VAL A O 1
ATOM 653 N N . ALA A 1 85 ? 16.952 1.768 -2.398 1.00 89.50 85 ALA A N 1
ATOM 654 C CA . ALA A 1 85 ? 17.965 2.693 -1.912 1.00 89.50 85 ALA A CA 1
ATOM 655 C C . ALA A 1 85 ? 17.526 3.332 -0.572 1.00 89.50 85 ALA A C 1
ATOM 657 O O . ALA A 1 85 ? 16.381 3.776 -0.456 1.00 89.50 85 ALA A O 1
ATOM 658 N N . PRO A 1 86 ? 18.402 3.366 0.453 1.00 87.12 86 PRO A N 1
ATOM 659 C CA . PRO A 1 86 ? 19.843 3.090 0.404 1.00 87.12 86 PRO A CA 1
ATOM 660 C C . PRO A 1 86 ? 20.253 1.621 0.646 1.00 87.12 86 PRO A C 1
ATOM 662 O O . PRO A 1 86 ? 21.442 1.319 0.620 1.00 87.12 86 PRO A O 1
ATOM 665 N N . ALA A 1 87 ? 19.321 0.691 0.888 1.00 86.31 87 ALA A N 1
ATOM 666 C CA . ALA A 1 87 ? 19.643 -0.713 1.196 1.00 86.31 87 ALA A CA 1
ATOM 667 C C . ALA A 1 87 ? 20.200 -1.498 -0.010 1.00 86.31 87 ALA A C 1
ATOM 669 O O . ALA A 1 87 ? 20.755 -2.590 0.136 1.00 86.31 87 ALA A O 1
ATOM 670 N N . THR A 1 88 ? 20.035 -0.955 -1.215 1.00 88.81 88 THR A N 1
ATOM 671 C CA . THR A 1 88 ? 20.629 -1.446 -2.456 1.00 88.81 88 THR A CA 1
ATOM 672 C C . THR A 1 88 ? 20.908 -0.276 -3.394 1.00 88.81 88 THR A C 1
ATOM 674 O O . THR A 1 88 ? 20.193 0.719 -3.370 1.00 88.81 88 THR A O 1
ATOM 677 N N . GLU A 1 89 ? 21.910 -0.415 -4.258 1.00 90.19 89 GLU A N 1
ATOM 678 C CA . GLU A 1 89 ? 22.168 0.527 -5.358 1.00 90.19 89 GLU A CA 1
ATOM 679 C C . GLU A 1 89 ? 21.337 0.204 -6.612 1.00 90.19 89 GLU A C 1
ATOM 681 O O . GLU A 1 89 ? 21.327 0.972 -7.570 1.00 90.19 89 GLU A O 1
ATOM 686 N N . LYS A 1 90 ? 20.661 -0.956 -6.636 1.00 92.44 90 LYS A N 1
ATOM 687 C CA . LYS A 1 90 ? 19.992 -1.475 -7.837 1.00 92.44 90 LYS A CA 1
ATOM 688 C C . LYS A 1 90 ? 18.618 -0.853 -8.089 1.00 92.44 90 LYS A C 1
ATOM 690 O O . LYS A 1 90 ? 18.236 -0.730 -9.247 1.00 92.44 90 LYS A O 1
ATOM 695 N N . TYR A 1 91 ? 17.874 -0.536 -7.032 1.00 94.62 91 TYR A N 1
ATOM 696 C CA . TYR A 1 91 ? 16.466 -0.156 -7.119 1.00 94.62 91 TYR A CA 1
ATOM 697 C C . TYR A 1 91 ? 16.165 1.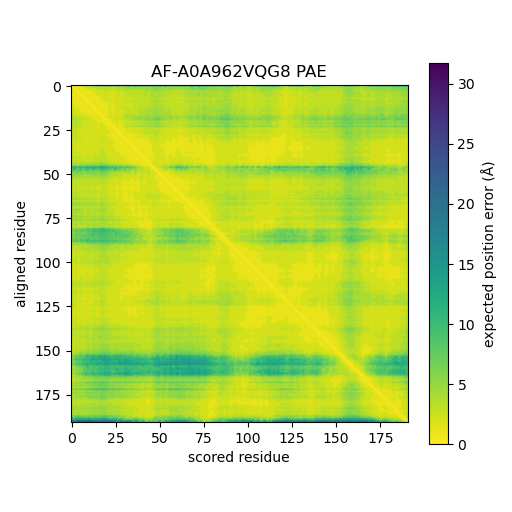105 -6.315 1.00 94.62 91 TYR A C 1
ATOM 699 O O . TYR A 1 91 ? 16.595 1.241 -5.168 1.00 94.62 91 TYR A O 1
ATOM 707 N N . HIS A 1 92 ? 15.359 1.977 -6.905 1.00 93.88 92 HIS A N 1
ATOM 708 C CA . HIS A 1 92 ? 14.832 3.207 -6.326 1.00 93.88 92 HIS A CA 1
ATOM 709 C C . HIS A 1 92 ? 13.293 3.153 -6.276 1.00 93.88 92 HIS A C 1
ATOM 711 O O . HIS A 1 92 ? 12.670 2.177 -6.700 1.00 93.88 92 HIS A O 1
ATOM 717 N N . VAL A 1 93 ? 12.648 4.177 -5.715 1.00 93.56 93 VAL A N 1
ATOM 718 C CA . VAL A 1 93 ? 11.182 4.184 -5.527 1.00 93.56 93 VAL A CA 1
ATOM 719 C C . VAL A 1 93 ? 10.441 4.159 -6.871 1.00 93.56 93 VAL A C 1
ATOM 721 O O . VAL A 1 93 ? 9.375 3.555 -6.983 1.00 93.56 93 VAL A O 1
ATOM 724 N N . GLU A 1 94 ? 11.011 4.756 -7.913 1.00 93.69 94 GLU A N 1
ATOM 725 C CA . GLU A 1 94 ? 10.507 4.678 -9.284 1.00 93.69 94 GLU A CA 1
ATOM 726 C C . GLU A 1 94 ? 10.544 3.253 -9.858 1.00 93.69 94 GLU A C 1
ATOM 728 O O . GLU A 1 94 ? 9.642 2.881 -10.607 1.00 93.69 94 GLU A O 1
ATOM 733 N N . ASP A 1 95 ? 11.517 2.428 -9.464 1.00 95.62 95 ASP A N 1
ATOM 734 C CA . ASP A 1 95 ? 11.578 1.021 -9.872 1.00 95.62 95 ASP A CA 1
ATOM 735 C C . ASP A 1 95 ? 10.501 0.204 -9.153 1.00 95.62 95 ASP A C 1
ATOM 737 O O . ASP A 1 95 ? 9.849 -0.639 -9.768 1.00 95.62 95 ASP A O 1
ATOM 741 N N . VAL A 1 96 ? 10.236 0.515 -7.876 1.00 96.81 96 VAL A N 1
ATOM 742 C CA . VAL A 1 96 ? 9.098 -0.055 -7.136 1.00 96.81 96 VAL A CA 1
ATOM 743 C C . VAL A 1 96 ? 7.793 0.306 -7.836 1.00 96.81 96 VAL A C 1
ATOM 745 O O . VAL A 1 96 ? 6.937 -0.556 -8.016 1.00 96.81 96 VAL A O 1
ATOM 748 N N . HIS A 1 97 ? 7.634 1.561 -8.268 1.00 96.31 97 HIS A N 1
ATOM 749 C CA . HIS A 1 97 ? 6.457 1.992 -9.020 1.00 96.31 97 HIS A CA 1
ATOM 750 C C . HIS A 1 97 ? 6.300 1.214 -10.332 1.00 96.31 97 HIS A C 1
ATOM 752 O O . HIS A 1 97 ? 5.220 0.678 -10.587 1.00 96.31 97 HIS A O 1
ATOM 758 N N . ARG A 1 98 ? 7.388 1.072 -11.101 1.00 96.75 98 ARG A N 1
ATOM 759 C CA . ARG A 1 98 ? 7.416 0.287 -12.342 1.00 96.75 98 ARG A CA 1
ATOM 760 C C . ARG A 1 98 ? 7.106 -1.198 -12.123 1.00 96.75 98 ARG A C 1
ATOM 762 O O . ARG A 1 98 ? 6.563 -1.853 -13.011 1.00 96.75 98 ARG A O 1
ATOM 769 N N . ALA A 1 99 ? 7.420 -1.731 -10.946 1.00 97.38 99 ALA A N 1
ATOM 770 C CA . ALA A 1 99 ? 7.084 -3.095 -10.545 1.00 97.38 99 ALA A CA 1
ATOM 771 C C . ALA A 1 99 ? 5.633 -3.263 -10.044 1.00 97.38 99 ALA A C 1
ATOM 773 O O . ALA A 1 99 ? 5.276 -4.317 -9.521 1.00 97.38 99 ALA A O 1
ATOM 774 N N . GLY A 1 100 ? 4.789 -2.233 -10.186 1.00 96.69 100 GLY A N 1
ATOM 775 C CA . GLY A 1 100 ? 3.392 -2.240 -9.741 1.00 96.69 100 GLY A CA 1
ATOM 776 C C . GLY A 1 100 ? 3.155 -1.609 -8.368 1.00 96.69 100 GLY A C 1
ATOM 777 O O . GLY A 1 100 ? 2.042 -1.656 -7.840 1.00 96.69 100 GLY A O 1
ATOM 778 N N . GLY A 1 101 ? 4.183 -0.998 -7.782 1.00 96.88 101 GLY A N 1
ATOM 779 C CA . GLY A 1 101 ? 4.079 -0.143 -6.607 1.00 96.88 101 GLY A CA 1
ATOM 780 C C . GLY A 1 101 ? 3.691 -0.862 -5.315 1.00 96.88 101 GLY A C 1
ATOM 781 O O . GLY A 1 101 ? 3.781 -2.081 -5.171 1.00 96.88 101 GLY A O 1
ATOM 782 N N . ILE A 1 102 ? 3.218 -0.061 -4.357 1.00 97.38 102 ILE A N 1
ATOM 783 C CA . ILE A 1 102 ? 2.844 -0.514 -3.011 1.00 97.38 102 ILE A CA 1
ATOM 784 C C . ILE A 1 102 ? 1.778 -1.614 -3.040 1.00 97.38 102 ILE A C 1
ATOM 786 O O . ILE A 1 102 ? 1.876 -2.575 -2.282 1.00 97.38 102 ILE A O 1
ATOM 790 N N . PHE A 1 103 ? 0.793 -1.527 -3.940 1.00 97.94 103 PHE A N 1
ATOM 791 C CA . PHE A 1 103 ? -0.254 -2.546 -4.049 1.00 97.94 103 PHE A CA 1
ATOM 792 C C . PHE A 1 103 ? 0.283 -3.916 -4.463 1.00 97.94 103 PHE A C 1
ATOM 794 O O . PHE A 1 103 ? -0.260 -4.923 -4.023 1.00 97.94 10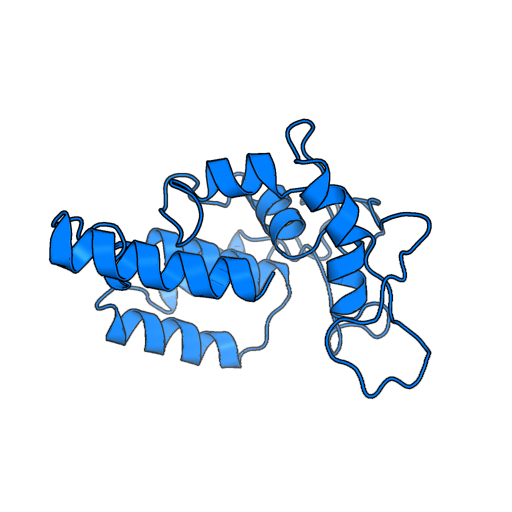3 PHE A O 1
ATOM 801 N N . THR A 1 104 ? 1.373 -3.975 -5.229 1.00 98.31 104 THR A N 1
ATOM 802 C CA . THR A 1 104 ? 2.003 -5.256 -5.581 1.00 98.31 104 THR A CA 1
ATOM 803 C C . THR A 1 104 ? 2.734 -5.864 -4.383 1.00 98.31 104 THR A C 1
ATOM 805 O O . THR A 1 104 ? 2.636 -7.067 -4.159 1.00 98.31 104 THR A O 1
ATOM 808 N N . ILE A 1 105 ? 3.387 -5.045 -3.546 1.00 98.31 105 ILE A N 1
ATOM 809 C CA . ILE A 1 105 ? 4.010 -5.509 -2.289 1.00 98.31 105 ILE A CA 1
ATOM 810 C C . ILE A 1 105 ? 2.940 -6.034 -1.327 1.00 98.31 105 ILE A C 1
ATOM 812 O O . ILE A 1 105 ? 3.040 -7.157 -0.836 1.00 98.31 105 ILE A O 1
ATOM 816 N N . LEU A 1 106 ? 1.886 -5.246 -1.096 1.00 98.56 106 LEU A N 1
ATOM 817 C CA . LEU A 1 106 ? 0.749 -5.659 -0.271 1.00 98.56 106 LEU A CA 1
ATOM 818 C C . LEU A 1 106 ? 0.066 -6.911 -0.838 1.00 98.56 106 LEU A C 1
ATOM 820 O O . LEU A 1 106 ? -0.351 -7.781 -0.083 1.00 98.56 106 LEU A O 1
ATOM 824 N N . GLY A 1 107 ? -0.014 -7.029 -2.163 1.00 98.38 107 GLY A N 1
ATOM 825 C CA . GLY A 1 107 ? -0.566 -8.188 -2.849 1.00 98.38 107 GLY A CA 1
ATOM 826 C C . GLY A 1 107 ? 0.219 -9.469 -2.583 1.00 98.38 107 GLY A C 1
ATOM 827 O O . GLY A 1 107 ? -0.385 -10.510 -2.333 1.00 98.38 107 GLY A O 1
ATOM 828 N N . GLU A 1 108 ? 1.552 -9.400 -2.580 1.00 98.31 108 GLU A N 1
ATOM 829 C CA . GLU A 1 108 ? 2.410 -10.531 -2.208 1.00 98.31 108 GLU A CA 1
ATOM 830 C C . GLU A 1 108 ? 2.287 -10.895 -0.726 1.00 98.31 108 GLU A C 1
ATOM 832 O O . GLU A 1 108 ? 2.222 -12.077 -0.385 1.00 98.31 108 GLU A O 1
ATOM 837 N N . LEU A 1 109 ? 2.195 -9.900 0.159 1.00 98.50 109 LEU A N 1
ATOM 838 C CA . LEU A 1 109 ? 1.935 -10.142 1.579 1.00 98.50 109 LEU A CA 1
ATOM 839 C C . LEU A 1 109 ? 0.565 -10.802 1.800 1.00 98.50 109 LEU A C 1
ATOM 841 O O . LEU A 1 109 ? 0.449 -11.712 2.619 1.00 98.50 109 LEU A O 1
ATOM 845 N N . ASP A 1 110 ? -0.457 -10.409 1.037 1.00 98.56 110 ASP A N 1
ATOM 846 C CA . ASP A 1 110 ? -1.778 -11.042 1.071 1.00 98.56 110 ASP A CA 1
ATOM 847 C C . ASP A 1 110 ? -1.729 -12.498 0.588 1.00 98.56 110 ASP A C 1
ATOM 849 O O . ASP A 1 110 ? -2.266 -13.382 1.254 1.00 98.56 110 ASP A O 1
ATOM 853 N N . ARG A 1 111 ? -1.005 -12.789 -0.505 1.00 97.81 111 ARG A N 1
ATOM 854 C CA . ARG A 1 111 ? -0.761 -14.175 -0.963 1.00 97.81 111 ARG A CA 1
ATOM 855 C C . ARG A 1 111 ? -0.064 -15.026 0.102 1.00 97.81 111 ARG A C 1
ATOM 857 O O . ARG A 1 111 ? -0.305 -16.228 0.169 1.00 97.81 111 ARG A O 1
ATOM 864 N N . ALA A 1 112 ? 0.774 -14.410 0.935 1.00 97.19 112 ALA A N 1
ATOM 865 C CA . ALA A 1 112 ? 1.443 -15.056 2.063 1.00 97.19 112 ALA A CA 1
ATOM 866 C C . ALA A 1 112 ? 0.580 -15.138 3.342 1.00 97.19 112 ALA A C 1
ATOM 868 O O . ALA A 1 112 ? 1.039 -15.680 4.348 1.00 97.19 112 ALA A O 1
ATOM 869 N N . GLY A 1 113 ? -0.653 -14.617 3.333 1.00 97.81 113 GLY A N 1
ATOM 870 C CA . GLY A 1 113 ? -1.543 -14.606 4.498 1.00 97.81 113 GLY A CA 1
ATOM 871 C C . GLY A 1 113 ? -1.103 -13.640 5.604 1.00 97.81 113 GLY A C 1
ATOM 872 O O . GLY A 1 113 ? -1.354 -13.897 6.781 1.00 97.81 113 GLY A O 1
ATOM 873 N N . LEU A 1 114 ? -0.408 -12.558 5.240 1.00 98.06 114 LEU A N 1
ATOM 874 C CA . LEU A 1 114 ? 0.162 -11.565 6.159 1.00 98.06 114 LEU A CA 1
ATOM 875 C C . LEU A 1 114 ? -0.588 -10.224 6.149 1.00 98.06 114 LEU A C 1
ATOM 877 O O . LEU A 1 114 ? -0.110 -9.261 6.743 1.00 98.06 114 LEU A O 1
ATOM 881 N N . ILE A 1 115 ? -1.741 -10.154 5.477 1.00 98.44 115 ILE A N 1
ATOM 882 C CA . ILE A 1 115 ? -2.570 -8.950 5.379 1.00 98.44 115 ILE A CA 1
ATOM 883 C C . ILE A 1 115 ? -3.953 -9.202 5.972 1.00 98.44 115 ILE A C 1
ATOM 885 O O . ILE A 1 115 ? -4.637 -10.166 5.631 1.00 98.44 115 ILE A O 1
ATOM 889 N N . HIS A 1 116 ? -4.400 -8.270 6.807 1.00 98.62 116 HIS A N 1
ATOM 890 C CA . HIS A 1 116 ? -5.790 -8.149 7.227 1.00 98.62 116 HIS A CA 1
ATOM 891 C C . HIS A 1 116 ? -6.596 -7.492 6.112 1.00 98.62 116 HIS A C 1
ATOM 893 O O . HIS A 1 116 ? -6.532 -6.277 5.922 1.00 98.62 116 HIS A O 1
ATOM 899 N N . ARG A 1 117 ? -7.330 -8.296 5.342 1.00 98.38 117 ARG A N 1
ATOM 900 C CA . ARG A 1 117 ? -8.045 -7.827 4.144 1.00 98.38 117 ARG A CA 1
ATOM 901 C C . ARG A 1 117 ? -9.246 -6.942 4.453 1.00 98.38 117 ARG A C 1
ATOM 903 O O . ARG A 1 117 ? -9.522 -6.035 3.676 1.00 98.38 117 ARG A O 1
ATOM 910 N N . ASP A 1 118 ? -9.937 -7.188 5.561 1.00 98.19 118 ASP A N 1
ATOM 911 C CA . ASP A 1 118 ? -11.244 -6.582 5.848 1.00 98.19 118 ASP A CA 1
ATOM 912 C C . ASP A 1 118 ? -11.161 -5.149 6.400 1.00 98.19 118 ASP A C 1
ATOM 914 O O . ASP A 1 118 ? -12.191 -4.514 6.626 1.00 98.19 118 ASP A O 1
ATOM 918 N N . VAL A 1 119 ? -9.950 -4.615 6.605 1.00 97.75 119 VAL A N 1
ATOM 919 C CA . VAL A 1 119 ? -9.773 -3.248 7.113 1.00 97.75 119 VAL A CA 1
ATOM 920 C C . VAL A 1 119 ? -10.256 -2.222 6.085 1.00 97.75 119 VAL A C 1
ATOM 922 O O . VAL A 1 119 ? -9.932 -2.357 4.900 1.00 97.75 119 VAL A O 1
ATOM 925 N N . PRO A 1 120 ? -11.004 -1.184 6.492 1.00 96.69 120 PRO A N 1
ATOM 926 C CA . PRO A 1 120 ? -11.461 -0.158 5.568 1.00 96.69 120 PRO A CA 1
ATOM 927 C C . PRO A 1 120 ? -10.312 0.739 5.110 1.00 96.69 120 PRO A C 1
ATOM 929 O O . PRO A 1 120 ? -9.294 0.889 5.785 1.00 96.69 120 PRO A O 1
ATOM 932 N N . THR A 1 121 ? -10.484 1.379 3.955 1.00 95.88 121 THR A N 1
ATOM 933 C CA . THR A 1 121 ? -9.546 2.390 3.456 1.00 95.88 121 THR A CA 1
ATOM 934 C C . THR A 1 121 ? -10.296 3.659 3.068 1.00 95.88 121 THR A C 1
ATOM 936 O O . THR A 1 121 ? -11.518 3.682 2.954 1.00 95.88 121 THR A O 1
ATOM 939 N N . VAL A 1 122 ? -9.561 4.737 2.798 1.00 95.81 122 VAL A N 1
ATOM 940 C CA . VAL A 1 122 ? -10.180 5.996 2.355 1.00 95.81 122 VAL A CA 1
ATOM 941 C C . VAL A 1 122 ? -10.855 5.900 0.982 1.00 95.81 122 VAL A C 1
ATOM 943 O O . VAL A 1 122 ? -11.697 6.737 0.677 1.00 95.81 122 VAL A O 1
ATOM 946 N N . HIS A 1 123 ? -10.497 4.926 0.138 1.00 94.00 123 HIS A N 1
ATOM 947 C CA . HIS A 1 123 ? -10.916 4.863 -1.272 1.00 94.00 123 HIS A CA 1
ATOM 948 C C . HIS A 1 123 ? -11.663 3.579 -1.656 1.00 94.00 123 HIS A C 1
ATOM 950 O O . HIS A 1 123 ? -12.330 3.567 -2.684 1.00 94.00 123 HIS A O 1
ATOM 956 N N . ALA A 1 124 ? -11.580 2.536 -0.835 1.00 95.12 124 ALA A N 1
ATOM 957 C CA . ALA A 1 124 ? -12.251 1.255 -1.021 1.00 95.12 124 ALA A CA 1
ATOM 958 C C . ALA A 1 124 ? -12.815 0.763 0.314 1.00 95.12 124 ALA A C 1
ATOM 960 O O . ALA A 1 124 ? -12.279 1.095 1.378 1.00 95.12 124 ALA A O 1
ATOM 961 N N . LYS A 1 125 ? -13.871 -0.052 0.258 1.00 95.06 125 LYS A N 1
ATOM 962 C CA . LYS A 1 125 ? -14.556 -0.543 1.458 1.00 95.06 125 LYS A CA 1
ATOM 963 C C . LYS A 1 125 ? -13.660 -1.444 2.300 1.00 95.06 125 LYS A C 1
ATOM 965 O O . LYS A 1 125 ? -13.756 -1.399 3.520 1.00 95.06 125 LYS A O 1
ATOM 970 N N . THR A 1 126 ? -12.800 -2.230 1.655 1.00 98.06 126 THR A N 1
ATOM 971 C CA . THR A 1 126 ? -11.799 -3.073 2.314 1.00 98.06 126 THR A CA 1
ATOM 972 C C . THR A 1 126 ? -10.454 -2.984 1.592 1.00 98.06 126 THR A C 1
ATOM 974 O O . THR A 1 126 ? -10.396 -2.689 0.395 1.00 98.06 126 THR A O 1
ATOM 977 N N . LEU A 1 127 ? -9.356 -3.257 2.298 1.00 98.50 127 LEU A N 1
ATOM 978 C CA . LEU A 1 127 ? -8.037 -3.387 1.681 1.00 98.50 127 LEU A CA 1
ATOM 979 C C . LEU A 1 127 ? -8.007 -4.554 0.686 1.00 98.50 127 LEU A C 1
ATOM 981 O O . LEU A 1 127 ? -7.362 -4.446 -0.349 1.00 98.50 127 LEU A O 1
ATOM 985 N N . GLY A 1 128 ? -8.736 -5.638 0.957 1.00 98.50 128 GLY A N 1
ATOM 986 C CA . GLY A 1 128 ? -8.882 -6.765 0.038 1.00 98.50 128 GLY A CA 1
ATOM 987 C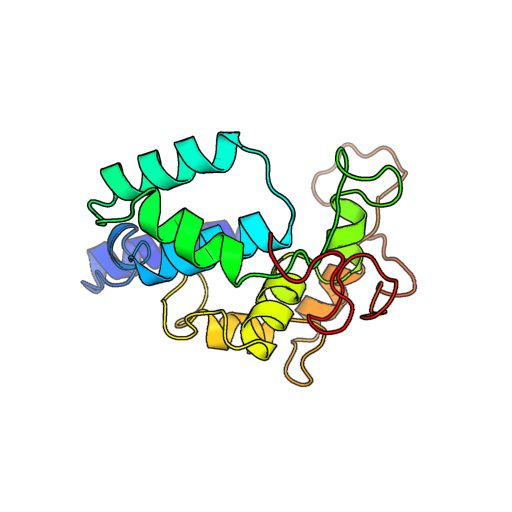 C . GLY A 1 128 ? -9.445 -6.349 -1.322 1.00 98.50 128 GLY A C 1
ATOM 988 O O . GLY A 1 128 ? -8.865 -6.704 -2.344 1.00 98.50 128 GLY A O 1
ATOM 989 N N . GLU A 1 129 ? -10.516 -5.550 -1.337 1.00 98.31 129 GLU A N 1
ATOM 990 C CA . GLU A 1 129 ? -11.079 -4.991 -2.575 1.00 98.31 129 GLU A CA 1
ATOM 991 C C . GLU A 1 129 ? -10.072 -4.081 -3.294 1.00 98.31 129 GLU A C 1
ATOM 993 O O . GLU A 1 129 ? -9.894 -4.192 -4.506 1.00 98.31 129 GLU A O 1
ATOM 998 N N . ALA A 1 130 ? -9.360 -3.226 -2.549 1.00 98.19 130 ALA A N 1
ATOM 999 C CA . ALA A 1 130 ? -8.326 -2.370 -3.127 1.00 98.19 130 ALA A CA 1
ATOM 1000 C C . ALA A 1 130 ? -7.195 -3.189 -3.771 1.00 98.19 130 ALA A C 1
ATOM 1002 O O . ALA A 1 130 ? -6.709 -2.837 -4.844 1.00 98.19 130 ALA A O 1
ATOM 1003 N N . LEU A 1 131 ? -6.786 -4.297 -3.146 1.00 98.50 131 LEU A N 1
ATOM 1004 C CA . LEU A 1 131 ? -5.789 -5.207 -3.707 1.00 98.50 131 LEU A CA 1
ATOM 1005 C C . LEU A 1 131 ? -6.301 -5.871 -4.978 1.00 98.50 131 LEU A C 1
ATOM 1007 O O . LEU A 1 131 ? -5.581 -5.887 -5.972 1.00 98.50 131 LEU A O 1
ATOM 1011 N N . ASP A 1 132 ? -7.536 -6.372 -4.970 1.00 98.25 132 ASP A N 1
ATOM 1012 C CA . ASP A 1 132 ? -8.144 -7.007 -6.138 1.00 98.25 132 ASP A CA 1
ATOM 1013 C C . ASP A 1 132 ? -8.200 -6.055 -7.349 1.00 98.25 132 ASP A C 1
ATOM 1015 O O . ASP A 1 132 ? -8.003 -6.508 -8.478 1.00 98.25 132 ASP A O 1
ATOM 1019 N N . GLU A 1 133 ? -8.380 -4.747 -7.132 1.00 98.06 133 GLU A N 1
ATOM 1020 C CA . GLU A 1 133 ? -8.399 -3.733 -8.195 1.00 98.06 133 GLU A CA 1
ATOM 1021 C C . GLU A 1 133 ? -7.008 -3.208 -8.608 1.00 98.06 133 GLU A C 1
ATOM 1023 O O . GLU A 1 133 ? -6.806 -2.871 -9.784 1.00 98.06 133 GLU A O 1
ATOM 1028 N N . HIS A 1 134 ? -6.053 -3.097 -7.676 1.00 97.88 134 HIS A N 1
ATOM 1029 C CA . HIS A 1 134 ? -4.810 -2.341 -7.889 1.00 97.88 134 HIS A CA 1
ATOM 1030 C C . HIS A 1 134 ? -3.517 -3.164 -7.936 1.00 97.88 134 HIS A C 1
ATOM 1032 O O . HIS A 1 134 ? -2.518 -2.671 -8.459 1.00 97.88 134 HIS A O 1
ATOM 1038 N N . ASP A 1 135 ? -3.498 -4.395 -7.429 1.00 98.12 135 ASP A N 1
ATOM 1039 C CA . ASP A 1 135 ? -2.333 -5.273 -7.552 1.00 98.12 135 ASP A CA 1
ATOM 1040 C C . ASP A 1 135 ? -2.241 -5.828 -8.979 1.00 98.12 135 ASP A C 1
ATOM 1042 O O . ASP A 1 135 ? -3.011 -6.709 -9.363 1.00 98.12 135 ASP A O 1
ATOM 1046 N N . ILE A 1 136 ? -1.272 -5.346 -9.764 1.00 97.50 136 ILE A N 1
ATOM 1047 C CA . ILE A 1 136 ? -1.134 -5.685 -11.190 1.00 97.50 136 ILE A CA 1
ATOM 1048 C C . ILE A 1 136 ? -0.871 -7.174 -11.454 1.00 97.50 136 ILE A C 1
ATOM 1050 O O . ILE A 1 136 ? -1.074 -7.630 -12.581 1.00 97.50 136 ILE A O 1
ATOM 1054 N N . ARG A 1 137 ? -0.462 -7.943 -10.434 1.00 96.56 137 ARG A N 1
ATOM 1055 C CA . ARG A 1 137 ? -0.277 -9.400 -10.526 1.00 96.56 137 ARG A CA 1
ATOM 1056 C C . ARG A 1 137 ? -1.584 -10.172 -10.391 1.00 96.56 137 ARG A C 1
ATOM 1058 O O . ARG A 1 137 ? -1.604 -11.386 -10.595 1.00 96.56 137 ARG A O 1
ATOM 1065 N N . ARG A 1 138 ? -2.686 -9.509 -10.031 1.00 96.69 138 ARG A N 1
ATOM 1066 C CA . ARG A 1 138 ? -4.008 -10.136 -10.000 1.00 96.69 138 ARG A CA 1
ATOM 1067 C C . ARG A 1 138 ? -4.654 -10.113 -11.380 1.00 96.69 138 ARG A C 1
ATOM 1069 O O . ARG A 1 138 ? -4.550 -9.126 -12.114 1.00 96.69 138 ARG A O 1
ATOM 1076 N N . PRO A 1 139 ? -5.412 -11.165 -11.728 1.00 96.62 139 PRO A N 1
ATOM 1077 C CA . PRO A 1 139 ? -6.213 -11.155 -12.947 1.00 96.62 139 PRO A CA 1
ATOM 1078 C C . PRO A 1 139 ? -7.279 -10.047 -12.912 1.00 96.62 139 PRO A C 1
ATOM 1080 O O . PRO A 1 139 ? -7.572 -9.447 -13.943 1.00 96.62 139 PRO A O 1
ATOM 1083 N N . THR A 1 140 ? -7.797 -9.729 -11.722 1.00 97.88 140 THR A N 1
ATOM 1084 C CA . THR A 1 140 ? -8.836 -8.718 -11.472 1.00 97.88 140 THR A CA 1
ATOM 1085 C C . THR A 1 140 ? -8.346 -7.275 -11.552 1.00 97.88 140 THR A C 1
ATOM 1087 O O . THR A 1 140 ? -9.179 -6.371 -11.540 1.00 97.88 140 THR A O 1
ATOM 1090 N N . ALA A 1 141 ? -7.032 -7.046 -11.667 1.00 97.75 141 ALA A N 1
ATOM 1091 C CA . ALA A 1 141 ? -6.479 -5.699 -11.685 1.00 97.75 141 ALA A CA 1
ATOM 1092 C C . ALA A 1 141 ? -7.122 -4.853 -12.790 1.00 97.75 141 ALA A C 1
ATOM 1094 O O . ALA A 1 141 ? -7.275 -5.296 -13.938 1.00 97.75 141 ALA A O 1
ATOM 1095 N N . SER A 1 142 ? -7.482 -3.621 -12.449 1.00 97.62 142 SER A N 1
ATOM 1096 C CA . SER A 1 142 ? -8.078 -2.685 -13.396 1.00 97.62 142 SER A CA 1
ATOM 1097 C C . SER A 1 142 ? -7.083 -2.319 -14.509 1.00 97.62 142 SER A C 1
ATOM 1099 O O . SER A 1 142 ? -5.870 -2.288 -14.274 1.00 97.62 142 SER A O 1
ATOM 1101 N N . PRO A 1 143 ? -7.559 -1.984 -15.724 1.00 96.75 143 PRO A N 1
ATOM 1102 C CA . PRO A 1 143 ? -6.691 -1.446 -16.774 1.00 96.75 143 PRO A CA 1
ATOM 1103 C C . PRO A 1 143 ? -5.898 -0.224 -16.295 1.00 96.75 143 PRO A C 1
ATOM 1105 O O . PRO A 1 143 ? -4.692 -0.160 -16.490 1.00 96.75 143 PRO A O 1
ATOM 1108 N N . ALA A 1 144 ? -6.547 0.674 -15.544 1.00 94.44 144 ALA A N 1
ATOM 1109 C CA . ALA A 1 144 ? -5.905 1.865 -14.997 1.00 94.44 144 ALA A CA 1
ATOM 1110 C C . ALA A 1 144 ? -4.742 1.543 -14.042 1.00 94.44 144 ALA A C 1
ATOM 1112 O O . ALA A 1 144 ? -3.735 2.244 -14.067 1.00 94.44 144 ALA A O 1
ATOM 1113 N N . ALA A 1 145 ? -4.848 0.498 -13.212 1.00 95.75 145 ALA A N 1
ATOM 1114 C CA . ALA A 1 145 ? -3.747 0.082 -12.343 1.00 95.75 145 ALA A CA 1
ATOM 1115 C C . ALA A 1 145 ? -2.526 -0.385 -13.150 1.00 95.75 145 ALA A C 1
ATOM 1117 O O . ALA A 1 145 ? -1.397 -0.015 -12.826 1.00 95.75 145 ALA A O 1
ATOM 1118 N N . ARG A 1 146 ? -2.758 -1.143 -14.232 1.00 95.75 146 ARG A N 1
ATOM 1119 C CA . ARG A 1 146 ? -1.694 -1.581 -15.148 1.00 95.75 146 ARG A CA 1
ATOM 1120 C C . ARG A 1 146 ? -1.066 -0.395 -15.884 1.00 95.75 146 ARG A C 1
ATOM 1122 O O . ARG A 1 146 ? 0.155 -0.301 -15.930 1.00 95.75 146 ARG A O 1
ATOM 1129 N N . ASP A 1 147 ? -1.880 0.546 -16.360 1.00 94.56 147 ASP A N 1
ATOM 1130 C CA . ASP A 1 147 ? -1.400 1.764 -17.024 1.00 94.56 147 ASP A CA 1
ATOM 1131 C C . ASP A 1 147 ? -0.561 2.639 -16.081 1.00 94.56 147 ASP A C 1
ATOM 1133 O O . ASP A 1 147 ? 0.464 3.189 -16.482 1.00 94.56 147 ASP A O 1
ATOM 1137 N N . TYR A 1 148 ? -0.961 2.763 -14.809 1.00 93.00 148 TYR A N 1
ATOM 1138 C CA . TYR A 1 148 ? -0.201 3.531 -13.822 1.00 93.00 148 TYR A CA 1
ATOM 1139 C C . TYR A 1 148 ? 1.168 2.924 -13.541 1.00 93.00 148 TYR A C 1
ATOM 1141 O O . TYR A 1 148 ? 2.130 3.674 -13.441 1.00 93.00 148 TYR A O 1
ATOM 1149 N N . ALA A 1 149 ? 1.283 1.598 -13.464 1.00 95.31 149 ALA A N 1
ATOM 1150 C CA . ALA A 1 149 ? 2.572 0.937 -13.264 1.00 95.31 149 ALA A CA 1
ATOM 1151 C C . ALA A 1 149 ? 3.557 1.169 -14.427 1.00 95.31 149 ALA A C 1
ATOM 1153 O O . ALA A 1 149 ? 4.761 1.011 -14.257 1.00 95.31 149 ALA A O 1
ATOM 1154 N N . LEU A 1 150 ? 3.071 1.571 -15.604 1.00 95.94 150 LEU A N 1
ATOM 1155 C CA . LEU A 1 150 ? 3.920 1.907 -16.743 1.00 95.94 150 LEU A CA 1
ATOM 1156 C C . LEU A 1 150 ? 4.427 3.352 -16.714 1.00 95.94 150 LEU A C 1
ATOM 1158 O O . LEU A 1 150 ? 5.253 3.687 -17.557 1.00 95.94 150 LEU A O 1
ATOM 1162 N N . ALA A 1 151 ? 3.974 4.220 -15.804 1.00 93.69 151 ALA A N 1
ATOM 1163 C CA . ALA A 1 151 ? 4.370 5.627 -15.822 1.00 93.69 151 ALA A CA 1
ATOM 1164 C C . ALA A 1 151 ? 5.899 5.788 -15.710 1.00 93.69 151 ALA A C 1
ATOM 1166 O O . ALA A 1 151 ? 6.545 5.241 -14.814 1.00 93.69 151 ALA A O 1
ATOM 1167 N N . ALA A 1 152 ? 6.476 6.556 -16.634 1.00 93.06 152 ALA A N 1
ATOM 1168 C CA . ALA A 1 152 ? 7.915 6.749 -16.763 1.00 93.06 152 ALA A CA 1
ATOM 1169 C C . ALA A 1 152 ? 8.319 8.214 -16.543 1.00 93.06 152 ALA A C 1
ATOM 1171 O O . ALA A 1 152 ? 7.511 9.124 -16.761 1.00 93.06 152 ALA A O 1
ATOM 1172 N N . PRO A 1 153 ? 9.584 8.479 -16.165 1.00 89.00 153 PRO A N 1
ATOM 1173 C CA . PRO A 1 153 ? 10.102 9.836 -16.067 1.00 89.00 153 PRO A CA 1
ATOM 1174 C C . PRO A 1 153 ? 9.927 10.617 -17.374 1.00 89.00 153 PRO A C 1
ATOM 1176 O O . PRO A 1 153 ? 10.200 10.122 -18.466 1.00 89.00 153 PRO A O 1
ATOM 1179 N N . GLY A 1 154 ? 9.521 11.882 -17.260 1.00 88.50 154 GLY A N 1
ATOM 1180 C CA . GLY A 1 154 ? 9.316 12.750 -18.419 1.00 88.50 154 GLY A CA 1
ATOM 1181 C C . GLY A 1 154 ? 10.568 13.026 -19.243 1.00 88.50 154 GLY A C 1
ATOM 1182 O O . GLY A 1 154 ? 10.484 13.145 -20.463 1.00 88.50 154 GLY A O 1
ATOM 1183 N N . GLY A 1 155 ? 11.715 13.179 -18.574 1.00 86.62 155 GLY A N 1
ATOM 1184 C CA . GLY A 1 155 ? 13.005 13.485 -19.204 1.00 86.62 155 GLY A CA 1
ATOM 1185 C C . GLY A 1 155 ? 13.085 14.849 -19.907 1.00 86.62 155 GLY A C 1
ATOM 1186 O O . GLY A 1 155 ? 14.114 15.171 -20.494 1.00 86.62 155 GLY A O 1
ATOM 1187 N N . VAL A 1 156 ? 12.025 15.661 -19.852 1.00 86.88 156 VAL A N 1
ATOM 1188 C CA . VAL A 1 156 ? 11.928 16.963 -20.523 1.00 86.88 156 VAL A CA 1
ATOM 1189 C C . VAL A 1 156 ? 11.513 18.048 -19.538 1.00 86.88 156 VAL A C 1
ATOM 1191 O O . VAL A 1 156 ? 10.698 17.827 -18.641 1.00 86.88 156 VAL A O 1
ATOM 1194 N N . ARG A 1 157 ? 12.069 19.251 -19.706 1.00 89.19 157 ARG A N 1
ATOM 1195 C CA . ARG A 1 157 ? 11.678 20.416 -18.909 1.00 89.19 157 ARG A CA 1
ATOM 1196 C C . ARG A 1 157 ? 10.259 20.840 -19.288 1.00 89.19 157 ARG A C 1
ATOM 1198 O O . ARG A 1 157 ? 9.992 21.101 -20.455 1.00 89.19 157 ARG A O 1
ATOM 1205 N N . THR A 1 158 ? 9.393 21.002 -18.292 1.00 88.06 158 THR A N 1
ATOM 1206 C CA . THR A 1 158 ? 8.048 21.565 -18.463 1.00 88.06 158 THR A CA 1
ATOM 1207 C C . THR A 1 158 ? 7.745 22.603 -17.383 1.00 88.06 158 THR A C 1
ATOM 1209 O O . THR A 1 158 ? 8.246 22.512 -16.263 1.00 88.06 158 THR A O 1
ATOM 1212 N N . THR A 1 159 ? 6.950 23.615 -17.730 1.00 91.06 159 THR A N 1
ATOM 1213 C CA . THR A 1 159 ? 6.391 24.617 -16.804 1.00 91.06 159 THR A CA 1
ATOM 1214 C C . THR A 1 159 ? 4.878 24.471 -16.637 1.00 91.06 159 THR A C 1
ATOM 1216 O O . THR A 1 159 ? 4.271 25.217 -15.872 1.00 91.06 159 THR A O 1
ATOM 1219 N N . ILE A 1 160 ? 4.264 23.522 -17.349 1.00 89.50 160 ILE A N 1
ATOM 1220 C CA . ILE A 1 160 ? 2.824 23.271 -17.329 1.00 89.50 160 ILE A CA 1
ATOM 1221 C C . ILE A 1 160 ? 2.576 22.045 -16.451 1.00 89.50 160 ILE A C 1
ATOM 1223 O O . ILE A 1 160 ? 3.114 20.966 -16.713 1.00 89.50 160 ILE A O 1
ATOM 1227 N N . ALA A 1 161 ? 1.768 22.199 -15.403 1.00 83.75 161 ALA A N 1
ATOM 1228 C CA . ALA A 1 161 ? 1.433 21.098 -14.504 1.00 83.75 161 ALA A CA 1
ATOM 1229 C C . ALA A 1 161 ? 0.757 19.942 -15.266 1.00 83.75 161 ALA A C 1
ATOM 1231 O O . ALA A 1 161 ? -0.074 20.179 -16.139 1.00 83.75 161 ALA A O 1
ATOM 1232 N N . PHE A 1 162 ? 1.114 18.701 -14.918 1.00 83.75 162 PHE A N 1
ATOM 1233 C CA . PHE A 1 162 ? 0.509 17.470 -15.459 1.00 83.75 162 PHE A CA 1
ATOM 1234 C C . PHE A 1 162 ? 0.590 17.314 -16.991 1.00 83.75 162 PHE A C 1
ATOM 1236 O O . PHE A 1 162 ? -0.252 16.660 -17.592 1.00 83.75 162 PHE A O 1
ATOM 1243 N N . SER A 1 163 ? 1.599 17.909 -17.631 1.00 87.19 163 SER A N 1
ATOM 1244 C CA . SER A 1 163 ? 1.764 17.919 -19.096 1.00 87.19 163 SER A CA 1
ATOM 1245 C C . SER A 1 163 ? 2.599 16.762 -19.658 1.00 87.19 163 SER A C 1
ATOM 1247 O O . SER A 1 163 ? 3.008 16.808 -20.815 1.00 87.19 163 SER A O 1
ATOM 1249 N N . GLN A 1 164 ? 2.898 15.752 -18.843 1.00 85.25 164 GLN A N 1
ATOM 1250 C CA . GLN A 1 164 ? 3.772 14.644 -19.210 1.00 85.25 164 GLN A CA 1
ATOM 1251 C C . GLN A 1 164 ? 3.021 13.312 -19.178 1.00 85.25 164 GLN A C 1
ATOM 1253 O O . GLN A 1 164 ? 2.221 13.067 -18.280 1.00 85.25 164 GLN A O 1
ATOM 1258 N N . ASP A 1 165 ? 3.313 12.472 -20.170 1.00 90.38 165 ASP A N 1
ATOM 1259 C CA . ASP A 1 165 ? 2.614 11.226 -20.494 1.00 90.38 165 ASP A CA 1
ATOM 1260 C C .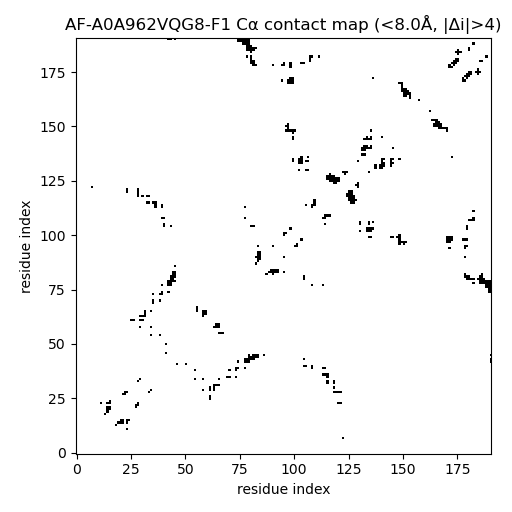 ASP A 1 165 ? 3.585 10.149 -21.028 1.00 90.38 165 ASP A C 1
ATOM 1262 O O . ASP A 1 165 ? 3.298 9.429 -21.983 1.00 90.38 165 ASP A O 1
ATOM 1266 N N . LYS A 1 166 ? 4.791 10.056 -20.451 1.00 92.81 166 LYS A N 1
ATOM 1267 C CA . LYS A 1 166 ? 5.747 8.990 -20.797 1.00 92.81 166 LYS A CA 1
ATOM 1268 C C . LYS A 1 166 ? 5.401 7.715 -20.056 1.00 92.81 166 LYS A C 1
ATOM 1270 O O . LYS A 1 166 ? 5.104 7.740 -18.862 1.00 92.81 166 LYS A O 1
ATOM 1275 N N . TYR A 1 167 ? 5.559 6.614 -20.774 1.00 94.88 167 TYR A N 1
ATOM 1276 C CA . TYR A 1 167 ? 5.368 5.267 -20.274 1.00 94.88 167 TYR A CA 1
ATOM 1277 C C . TYR A 1 167 ? 6.585 4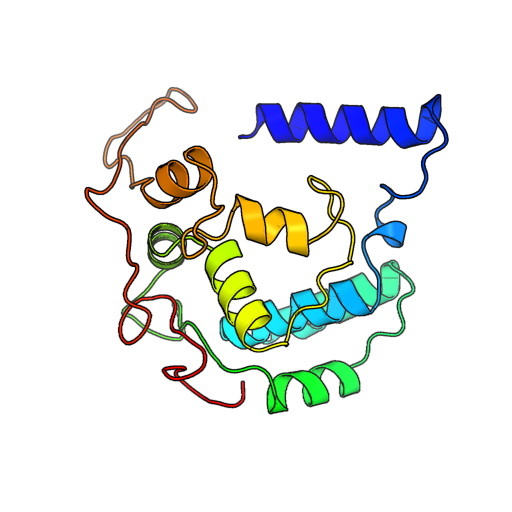.413 -20.628 1.00 94.88 167 TYR A C 1
ATOM 1279 O O . TYR A 1 167 ? 7.235 4.643 -21.650 1.00 94.88 167 TYR A O 1
ATOM 1287 N N . PHE A 1 168 ? 6.903 3.450 -19.772 1.00 95.00 168 PHE A N 1
ATOM 1288 C CA . PHE A 1 168 ? 7.785 2.343 -20.106 1.00 95.00 168 PHE A CA 1
ATOM 1289 C C . PHE A 1 168 ? 7.066 1.389 -21.063 1.00 95.00 168 PHE A C 1
ATOM 1291 O O . PHE A 1 168 ? 5.841 1.301 -21.053 1.00 95.00 168 PHE A O 1
ATOM 1298 N N . ASP A 1 169 ? 7.832 0.618 -21.835 1.00 94.62 169 ASP A N 1
ATOM 1299 C CA . ASP A 1 169 ? 7.265 -0.410 -22.719 1.00 94.62 169 ASP A CA 1
ATOM 1300 C C . ASP A 1 169 ? 6.667 -1.589 -21.930 1.00 94.62 169 ASP A C 1
ATOM 1302 O O . ASP A 1 169 ? 5.760 -2.267 -22.409 1.00 94.62 169 ASP A O 1
ATOM 1306 N N . ALA A 1 170 ? 7.187 -1.844 -20.722 1.00 95.75 170 ALA A N 1
ATOM 1307 C CA . ALA A 1 170 ? 6.749 -2.919 -19.838 1.00 95.75 170 ALA A CA 1
ATOM 1308 C C . ALA A 1 170 ? 7.062 -2.631 -18.357 1.00 95.75 170 ALA A C 1
ATOM 1310 O O . ALA A 1 170 ? 8.072 -1.995 -18.015 1.00 95.75 170 ALA A O 1
ATOM 1311 N N . THR A 1 171 ? 6.213 -3.165 -17.478 1.00 96.25 171 THR A N 1
ATOM 1312 C CA . THR A 1 171 ? 6.420 -3.222 -16.023 1.00 96.25 171 THR A CA 1
ATOM 1313 C C . THR A 1 171 ? 7.536 -4.202 -15.65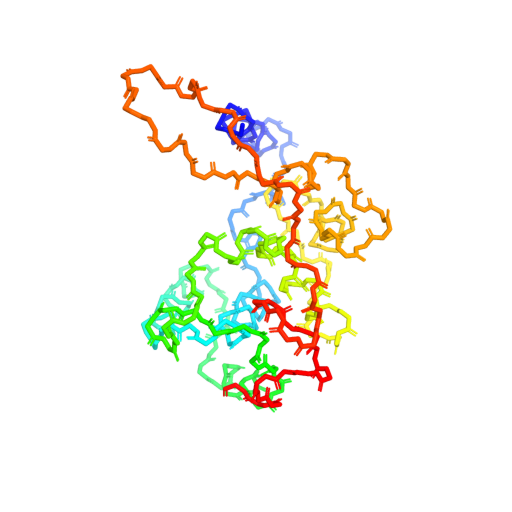0 1.00 96.25 171 THR A C 1
ATOM 1315 O O . THR A 1 171 ? 7.933 -5.032 -16.464 1.00 96.25 171 THR A O 1
ATOM 1318 N N . ASP A 1 172 ? 8.040 -4.122 -14.418 1.00 95.75 172 ASP A N 1
ATOM 1319 C CA . ASP A 1 172 ? 8.891 -5.170 -13.828 1.00 95.75 172 ASP A CA 1
ATOM 1320 C C . ASP A 1 172 ? 8.023 -6.178 -13.056 1.00 95.75 172 ASP A C 1
ATOM 1322 O O . ASP A 1 172 ? 7.680 -5.969 -11.893 1.00 95.75 172 ASP A O 1
ATOM 1326 N N . ASP A 1 173 ? 7.619 -7.260 -13.717 1.00 92.00 173 ASP A N 1
ATOM 1327 C CA . ASP A 1 173 ? 6.759 -8.309 -13.160 1.00 92.00 173 ASP A CA 1
ATOM 1328 C C . ASP A 1 173 ? 7.521 -9.583 -12.742 1.00 92.00 173 ASP A C 1
ATOM 1330 O O . ASP A 1 173 ? 6.901 -10.572 -12.342 1.00 92.00 173 ASP A O 1
ATOM 1334 N N . ASP A 1 174 ? 8.862 -9.562 -12.747 1.00 96.25 174 ASP A N 1
ATOM 1335 C CA . ASP A 1 174 ? 9.692 -10.704 -12.346 1.00 96.25 174 ASP A CA 1
ATOM 1336 C C . ASP A 1 174 ? 9.651 -10.912 -10.821 1.00 96.25 174 ASP A C 1
ATOM 1338 O O . ASP A 1 174 ? 10.419 -10.334 -10.048 1.00 96.25 174 ASP A O 1
ATOM 1342 N N . ALA A 1 175 ? 8.775 -11.813 -10.378 1.00 95.94 175 ALA A N 1
ATOM 1343 C CA . ALA A 1 175 ? 8.596 -12.149 -8.969 1.00 95.94 175 ALA A CA 1
ATOM 1344 C C . ALA A 1 175 ? 9.785 -12.898 -8.325 1.00 95.94 175 ALA A C 1
ATOM 1346 O O . ALA A 1 175 ? 9.751 -13.154 -7.119 1.00 95.94 175 ALA A O 1
ATOM 1347 N N . ALA A 1 176 ? 10.824 -13.268 -9.079 1.00 96.88 176 ALA A N 1
ATOM 1348 C CA . ALA A 1 176 ? 11.999 -13.965 -8.561 1.00 96.88 176 ALA A CA 1
ATOM 1349 C C . ALA A 1 176 ? 13.229 -13.057 -8.446 1.00 96.88 176 ALA A C 1
ATOM 1351 O O . ALA A 1 176 ? 13.985 -13.144 -7.473 1.00 96.88 176 ALA A O 1
ATOM 1352 N N . LYS A 1 177 ? 13.463 -12.199 -9.444 1.00 95.62 177 LYS A N 1
ATOM 1353 C CA . LYS A 1 177 ? 14.687 -11.384 -9.547 1.00 95.62 177 LYS A CA 1
ATOM 1354 C C . LYS A 1 177 ? 14.433 -9.894 -9.764 1.00 95.62 177 LYS A C 1
ATOM 1356 O O . LYS A 1 177 ? 15.413 -9.135 -9.719 1.00 95.62 177 LYS A O 1
ATOM 1361 N N . GLY A 1 178 ? 13.177 -9.499 -9.961 1.00 95.62 178 GLY A N 1
ATOM 1362 C CA . GLY A 1 178 ? 12.735 -8.116 -10.096 1.00 95.62 178 GLY A CA 1
ATOM 1363 C C . GLY A 1 178 ? 12.806 -7.325 -8.790 1.00 95.62 178 GLY A C 1
ATOM 1364 O O . GLY A 1 178 ? 13.328 -7.794 -7.769 1.00 95.62 178 GLY A O 1
ATOM 1365 N N . CYS A 1 179 ? 12.304 -6.093 -8.854 1.00 96.81 179 CYS A N 1
ATOM 1366 C CA . CYS A 1 179 ? 12.298 -5.131 -7.755 1.00 96.81 179 CYS A CA 1
ATOM 1367 C C . CYS A 1 179 ? 11.435 -5.609 -6.581 1.00 96.81 179 CYS A C 1
ATOM 1369 O O . CYS A 1 179 ? 11.884 -5.584 -5.433 1.00 96.81 179 CYS A O 1
ATOM 1371 N N . ILE A 1 180 ? 10.227 -6.102 -6.874 1.00 97.81 180 ILE A N 1
ATOM 1372 C CA . ILE A 1 180 ? 9.311 -6.697 -5.895 1.00 97.81 180 ILE A CA 1
ATOM 1373 C C . ILE A 1 180 ? 9.299 -8.207 -6.109 1.00 97.81 180 ILE A C 1
ATOM 1375 O O . ILE A 1 180 ? 8.909 -8.686 -7.172 1.00 97.81 180 ILE A O 1
ATOM 1379 N N . ARG A 1 181 ? 9.686 -8.982 -5.100 1.00 97.69 181 ARG A N 1
ATOM 1380 C CA . ARG A 1 181 ? 9.734 -10.446 -5.188 1.00 97.69 181 ARG A CA 1
ATOM 1381 C C . ARG A 1 181 ? 8.542 -11.092 -4.502 1.00 97.69 181 ARG A C 1
ATOM 1383 O O . ARG A 1 181 ? 7.903 -10.494 -3.645 1.00 97.69 181 ARG A O 1
ATOM 1390 N N . SER A 1 182 ? 8.250 -12.322 -4.898 1.00 97.56 182 SER A N 1
ATOM 1391 C CA . SER A 1 182 ? 7.335 -13.199 -4.170 1.00 97.56 182 SER A CA 1
ATOM 1392 C C . SER A 1 182 ? 7.926 -13.600 -2.819 1.00 97.56 182 SER A C 1
ATOM 1394 O O . SER A 1 182 ? 9.144 -13.568 -2.626 1.00 97.56 182 SER A O 1
ATOM 1396 N N . ALA A 1 183 ? 7.073 -14.048 -1.899 1.00 95.88 183 ALA A N 1
ATOM 1397 C CA . ALA A 1 183 ? 7.514 -14.565 -0.603 1.00 95.88 183 ALA A CA 1
ATOM 1398 C C . ALA A 1 183 ? 8.492 -15.754 -0.728 1.00 95.88 183 ALA A C 1
ATOM 1400 O O . ALA A 1 183 ? 9.399 -15.894 0.090 1.00 95.88 183 ALA A O 1
ATOM 1401 N N . GLU A 1 184 ? 8.357 -16.584 -1.770 1.00 96.56 184 GLU A N 1
ATOM 1402 C CA . GLU A 1 184 ? 9.274 -17.700 -2.046 1.00 96.56 184 GLU A CA 1
ATOM 1403 C C . GLU A 1 184 ? 10.695 -17.221 -2.386 1.00 96.56 184 GLU A C 1
ATOM 1405 O O . GLU A 1 184 ? 11.682 -17.824 -1.958 1.00 96.56 184 GLU A O 1
ATOM 1410 N N . HIS A 1 185 ? 10.802 -16.114 -3.123 1.00 97.31 185 HIS A N 1
ATOM 1411 C CA . HIS A 1 185 ? 12.065 -15.545 -3.598 1.00 97.31 185 HIS A CA 1
ATOM 1412 C C . HIS A 1 185 ? 12.512 -14.304 -2.814 1.00 97.31 185 HIS A C 1
ATOM 1414 O O . HIS A 1 185 ? 13.386 -13.556 -3.271 1.00 97.31 185 HIS A O 1
ATOM 1420 N N . ALA A 1 186 ? 11.922 -14.084 -1.638 1.00 96.81 186 ALA A N 1
ATOM 1421 C CA . ALA A 1 186 ? 12.234 -12.966 -0.764 1.00 96.81 186 ALA A CA 1
ATOM 1422 C C . ALA A 1 186 ? 13.739 -12.878 -0.466 1.00 96.81 186 ALA A C 1
ATOM 1424 O O . ALA A 1 186 ? 14.452 -13.882 -0.404 1.00 96.81 186 ALA A O 1
ATOM 1425 N N . TYR A 1 187 ? 14.235 -11.661 -0.249 1.00 94.31 187 TYR A N 1
ATOM 1426 C CA . TYR A 1 187 ? 15.636 -11.445 0.117 1.00 94.31 187 TYR A CA 1
ATOM 1427 C C . TYR A 1 187 ? 15.974 -12.029 1.490 1.00 94.31 187 TYR A C 1
ATOM 1429 O O . TYR A 1 187 ? 17.117 -12.417 1.728 1.00 94.31 187 TYR A O 1
ATOM 1437 N N . SER A 1 188 ? 14.985 -12.060 2.380 1.00 93.88 188 SER A N 1
ATOM 1438 C CA . SER A 1 188 ? 15.031 -12.720 3.677 1.00 93.88 188 SER A CA 1
ATOM 1439 C C . SER A 1 188 ? 13.631 -13.209 4.038 1.00 93.88 188 SER A C 1
ATOM 1441 O O . SER A 1 188 ? 12.640 -12.576 3.671 1.00 93.88 188 SER A O 1
ATOM 1443 N N . LYS A 1 189 ? 13.555 -14.340 4.747 1.00 90.00 189 LYS A N 1
ATOM 1444 C CA . LYS A 1 189 ? 12.287 -14.922 5.224 1.00 90.00 189 LYS A CA 1
ATOM 1445 C C . LYS A 1 189 ? 11.755 -14.243 6.488 1.00 90.00 189 LYS A C 1
ATOM 1447 O O . LYS A 1 189 ? 10.580 -14.387 6.797 1.00 90.00 189 LYS A O 1
ATOM 1452 N N . GLU A 1 190 ? 12.625 -13.510 7.169 1.00 84.44 190 GLU A N 1
ATOM 1453 C CA . GLU A 1 190 ? 12.334 -12.666 8.327 1.00 84.44 190 GLU A CA 1
ATOM 1454 C C . GLU A 1 190 ? 12.875 -11.267 8.026 1.00 84.44 190 GLU A C 1
ATOM 1456 O O . GLU A 1 190 ? 13.877 -11.136 7.309 1.00 84.44 190 GLU A O 1
ATOM 1461 N N . GLY A 1 191 ? 12.197 -10.234 8.506 1.00 72.06 191 GLY A N 1
ATOM 1462 C CA . GLY A 1 191 ? 12.544 -8.844 8.227 1.00 72.06 191 GLY A CA 1
ATOM 1463 C C . GLY A 1 191 ? 13.295 -8.135 9.338 1.00 72.06 191 GLY A C 1
ATOM 1464 O O . GLY A 1 191 ? 13.339 -8.651 10.478 1.00 72.06 191 GLY A O 1
#

Radius of gyration: 17.71 Å; Cα contacts (8 Å, |Δi|>4): 292; chains: 1; bounding box: 47×42×44 Å

Secondary structure (DSSP, 8-state):
-HHHHHHHHHHHHHHHHTT--GGGSHHHH--HHHHHHHHHHHHHHT--THHHHHHHHHHHHHT----HHHHHHHHTTS-B----TTS-SS--HHHHHHTTHHHHHHHHHHHTT-S-TT---SSSSSHHHHHHHH-TTSTT--HHHHHHHTB----S---STT----B-SS----TTTSSS--GGG-SBS--

Mean predicted aligned error: 3.55 Å

Foldseek 3Di:
DVVVVVVLVVVLVCCCPPVVDPCLPPLVQPELQNLLLVLLLCLLAVHDPVVVVVSVVVCVVSVYPDDPVSSVVNLAARFNFAYAPPRDPPHHQLLCLLQQHSLQLSLLCVVVVSHDFCRQDSPGRTNVVVSLAQNPPHPSHHPVNQLRSQDDDQPDDDPDPPPGDDGHPHGQNPQQPGRGHHCVNTPGSGD

pLDDT: mean 95.06, std 3.98, range [72.06, 98.62]

Sequence (191 aa):
LFERAAKRIVEMARQHYVDGDDSILPRSIATKEAFENAMALDIAMGGPTNTILHILGVAHEAKVDFTMADMDRLSRRVPNLCKVAPATEKYHVEDVHRAGGIFTILGELDRAGLIHRDVPTVHAKTLGEALDEHDIRRPTASPAARDYALAAPGGVRTTIAFSQDKYFDATDDDAAKGCIRSAEHAYSKEG

Nearest PDB structures (foldseek):
  6ovt-assembly1_D  TM=9.835E-01  e=6.024E-07  Mycobacterium tuberculosis
  6ovt-assembly1_C  TM=9.524E-01  e=1.214E-06  Mycobacterium tuberculosis
  6ovt-assembly1_B  TM=9.492E-01  e=2.595E-06  Mycobacterium tuberculosis
  6ovt-assembly1_A  TM=9.466E-01  e=3.091E-06  Mycobacterium tuberculosis
  9evv-assembly1_D  TM=9.576E-01  e=3.277E-06  Rhizobium leguminosarum bv. trifolii

Solvent-accessible surface area (backbone atoms only — not comparable to full-atom values): 10410 Å² total; per-residue (Å²): 109,69,68,57,54,58,50,48,54,55,50,50,50,43,35,36,78,72,71,65,41,60,69,77,37,71,59,59,37,47,38,61,59,45,51,50,36,52,49,40,50,36,34,19,42,64,54,61,78,65,53,58,58,50,54,45,52,52,27,56,78,46,70,32,96,62,52,73,66,57,50,56,60,42,27,70,62,30,34,18,27,30,58,36,58,88,81,31,94,87,31,45,74,69,45,38,33,23,31,29,30,70,39,30,56,52,40,39,37,42,76,70,71,62,48,64,37,78,42,47,52,100,88,35,79,20,44,44,59,44,34,45,37,36,7,55,89,40,92,67,27,37,71,65,39,49,56,58,16,21,58,37,82,68,93,64,94,75,91,59,85,89,76,70,86,40,60,47,99,65,58,45,77,42,40,65,80,39,50,50,22,31,72,90,44,26,84,29,71,46,72